Protein AF-A0A3M0X9C5-F1 (afdb_monomer)

pLDDT: mean 83.09, std 18.12, range [35.41, 97.62]

Sequence (211 aa):
IDSLTSQGQQVIRITVQPGSDAPYALDDNKFYVRDDTETSLAVRDEIVQLVERRLQRETAVHPVTSSIHSPTLIEPIQETAVAPPQTTPAPAAKTFEPPTTGVEIIKSEKRKGVTYHTVHDLRNGNLIKNVTRKSARKLWHYAITQVEDNPPQERKIKWQGNIALLHKRKKGDNTWYDLAVRDGSDIHYYFGVSDSGLNDDWLALIEQIDK

Radius of gyration: 23.4 Å; Cα contacts (8 Å, |Δi|>4): 268; chains: 1; bounding box: 63×55×56 Å

Mean predicted aligned error: 11.45 Å

Solvent-accessible surface area (backbone atoms only — not comparable to full-atom values): 13210 Å² total; per-residue (Å²): 115,51,78,45,79,56,98,91,39,84,41,80,48,76,82,81,76,87,70,85,74,48,70,64,62,81,54,98,84,40,40,67,46,72,57,95,92,47,74,46,79,50,48,73,47,52,52,48,50,41,39,52,54,36,53,53,51,59,54,68,75,51,81,76,83,72,83,83,91,82,84,81,90,76,82,83,80,86,73,80,88,74,79,78,78,86,73,75,81,68,82,79,70,83,79,75,80,76,56,49,29,29,33,29,76,79,43,78,48,79,53,96,90,43,59,30,26,28,37,35,35,36,70,79,69,45,77,39,52,78,40,28,65,86,72,37,53,76,70,55,25,48,44,45,46,38,58,73,76,56,52,88,53,74,92,77,57,64,67,61,88,52,36,28,74,75,44,80,48,74,60,89,91,49,45,32,33,25,38,36,36,54,58,91,93,45,75,49,55,40,31,62,22,36,63,93,22,48,55,71,70,53,52,55,50,51,56,61,71,75,104

Structure (mmCIF, N/CA/C/O backbone):
data_AF-A0A3M0X9C5-F1
#
_entry.id   AF-A0A3M0X9C5-F1
#
loop_
_atom_site.group_PDB
_atom_site.id
_atom_site.type_symbol
_atom_site.label_atom_id
_atom_site.label_alt_id
_atom_site.label_comp_id
_atom_site.label_asym_id
_atom_site.label_entity_id
_atom_site.label_seq_id
_atom_site.pdbx_PDB_ins_code
_atom_site.Cartn_x
_atom_site.Cartn_y
_atom_site.Cartn_z
_atom_site.occupancy
_atom_site.B_iso_or_equiv
_atom_site.auth_seq_id
_atom_site.auth_comp_id
_atom_site.auth_asym_id
_atom_site.auth_atom_id
_atom_site.pdbx_PDB_model_num
ATOM 1 N N . ILE A 1 1 ? -5.607 11.065 27.524 1.00 90.06 1 ILE A N 1
ATOM 2 C CA . ILE A 1 1 ? -6.606 11.881 26.801 1.00 90.06 1 ILE A CA 1
ATOM 3 C C . ILE A 1 1 ? -6.475 13.282 27.348 1.00 90.06 1 ILE A C 1
ATOM 5 O O . ILE A 1 1 ? -6.523 13.434 28.563 1.00 90.06 1 ILE A O 1
ATOM 9 N N . ASP A 1 2 ? -6.250 14.259 26.486 1.00 92.38 2 ASP A N 1
ATOM 10 C CA . ASP A 1 2 ? -6.081 15.660 26.860 1.00 92.38 2 ASP A CA 1
ATOM 11 C C . ASP A 1 2 ? -6.762 16.575 25.834 1.00 92.38 2 ASP A C 1
ATOM 13 O O . ASP A 1 2 ? -7.016 16.163 24.705 1.00 92.38 2 ASP A O 1
ATOM 17 N N . SER A 1 3 ? -7.115 17.796 26.235 1.00 93.12 3 SER A N 1
ATOM 18 C CA . SER A 1 3 ? -7.700 18.805 25.345 1.00 93.12 3 SER A CA 1
ATOM 19 C C . SER A 1 3 ? -6.666 19.890 25.074 1.00 93.12 3 SER A C 1
ATOM 21 O O . SER A 1 3 ? -6.077 20.427 26.008 1.00 93.12 3 SER A O 1
ATOM 23 N N . LEU A 1 4 ? -6.475 20.230 23.805 1.00 94.75 4 LEU A N 1
ATOM 24 C CA . LEU A 1 4 ? -5.576 21.271 23.319 1.00 94.75 4 LEU A CA 1
ATOM 25 C C . LEU A 1 4 ? -6.386 22.367 22.631 1.00 94.75 4 LEU A C 1
ATOM 27 O O . LEU A 1 4 ? -7.458 22.099 22.098 1.00 94.75 4 LEU A O 1
ATOM 31 N N . THR A 1 5 ? -5.858 23.584 22.582 1.00 94.38 5 THR A N 1
ATOM 32 C CA . THR A 1 5 ? -6.448 24.667 21.788 1.00 94.38 5 THR A CA 1
ATOM 33 C C . THR A 1 5 ? -5.631 24.868 20.515 1.00 94.38 5 THR A C 1
ATOM 35 O O . THR A 1 5 ? -4.416 25.042 20.580 1.00 94.38 5 THR A O 1
ATOM 38 N N . SER A 1 6 ? -6.285 24.867 19.354 1.00 93.44 6 SER A N 1
ATOM 39 C CA . SER A 1 6 ? -5.670 25.147 18.053 1.00 93.44 6 SER A CA 1
ATOM 40 C C . SER A 1 6 ? -6.562 26.098 17.262 1.00 93.44 6 SER A C 1
ATOM 42 O O . SER A 1 6 ? -7.757 25.853 17.132 1.00 93.44 6 SER A O 1
ATOM 44 N N . GLN A 1 7 ? -6.001 27.213 16.781 1.00 94.12 7 GLN A N 1
ATOM 45 C CA . GLN A 1 7 ? -6.738 28.276 16.070 1.00 94.12 7 GLN A CA 1
ATOM 46 C C . GLN A 1 7 ? -8.013 28.753 16.805 1.00 94.12 7 GLN A C 1
ATOM 48 O O . GLN A 1 7 ? -9.039 29.037 16.193 1.00 94.12 7 GLN A O 1
ATOM 53 N N . GLY A 1 8 ? -7.966 28.810 18.141 1.00 93.75 8 GLY A N 1
ATOM 54 C CA . GLY A 1 8 ? -9.110 29.198 18.975 1.00 93.75 8 GLY A CA 1
ATOM 55 C C . GLY A 1 8 ? -10.191 28.121 19.147 1.00 93.75 8 GLY A C 1
ATOM 56 O O . GLY A 1 8 ? -11.187 28.382 19.812 1.00 93.75 8 GLY A O 1
ATOM 57 N N . GLN A 1 9 ? -9.999 26.917 18.596 1.00 95.75 9 GLN A N 1
ATOM 58 C CA . GLN A 1 9 ? -10.898 25.769 18.749 1.00 95.75 9 GLN A CA 1
ATOM 59 C C . GLN A 1 9 ? -10.316 24.723 19.703 1.00 95.75 9 GLN A C 1
ATOM 61 O O . GLN A 1 9 ? -9.101 24.519 19.753 1.00 95.75 9 GLN A O 1
ATOM 66 N N . GLN A 1 10 ? -11.189 24.034 20.441 1.00 95.25 10 GLN A N 1
ATOM 67 C CA . GLN A 1 10 ? -10.801 22.931 21.323 1.00 95.25 10 GLN A CA 1
ATOM 68 C C . GLN A 1 10 ? -10.663 21.627 20.531 1.00 95.25 10 GLN A C 1
ATOM 70 O O . GLN A 1 10 ? -11.576 21.219 19.816 1.00 95.25 10 GLN A O 1
ATOM 75 N N . VAL A 1 11 ? -9.525 20.956 20.687 1.00 95.88 11 VAL A N 1
ATOM 76 C CA . VAL A 1 11 ? -9.160 19.703 20.023 1.00 95.88 11 VAL A CA 1
ATOM 77 C C . VAL A 1 11 ? -8.862 18.650 21.085 1.00 95.88 11 VAL A C 1
ATOM 79 O O . VAL A 1 11 ? -7.983 18.840 21.920 1.00 95.88 11 VAL A O 1
ATOM 82 N N . ILE A 1 12 ? -9.561 17.516 21.045 1.00 95.75 12 ILE A N 1
ATOM 83 C CA . ILE A 1 12 ? -9.295 16.390 21.950 1.00 95.75 12 ILE A CA 1
ATOM 84 C C . ILE A 1 12 ? -8.206 15.509 21.339 1.00 95.75 12 ILE A C 1
ATOM 86 O O . ILE A 1 12 ? -8.365 14.974 20.242 1.00 95.75 12 ILE A O 1
ATOM 90 N N . ARG A 1 13 ? -7.111 15.319 22.073 1.00 93.88 13 ARG A N 1
ATOM 91 C CA . ARG A 1 13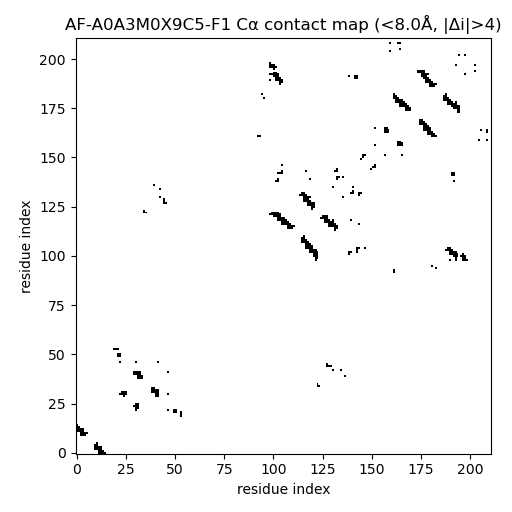 ? -6.033 14.395 21.737 1.00 93.88 13 ARG A CA 1
ATOM 92 C C . ARG A 1 13 ? -6.186 13.097 22.529 1.00 93.88 13 ARG A C 1
ATOM 94 O O . ARG A 1 13 ? -6.238 13.072 23.762 1.00 93.88 13 ARG A O 1
ATOM 101 N N . ILE A 1 14 ? -6.244 11.990 21.795 1.00 94.25 14 ILE A N 1
ATOM 102 C CA . ILE A 1 14 ? -6.312 10.634 22.341 1.00 94.25 14 ILE A CA 1
ATOM 103 C C . ILE A 1 14 ? -5.106 9.864 21.815 1.00 94.25 14 ILE A C 1
ATOM 105 O O . ILE A 1 14 ? -4.984 9.641 20.615 1.00 94.25 14 ILE A O 1
ATOM 109 N N . THR A 1 15 ? -4.234 9.434 22.723 1.00 90.88 15 THR A N 1
ATOM 110 C CA . THR A 1 15 ? -3.151 8.499 22.412 1.00 90.88 15 THR A CA 1
ATOM 111 C C . THR A 1 15 ? -3.551 7.126 22.925 1.00 90.88 15 THR A C 1
ATOM 113 O O . THR A 1 15 ? -3.761 6.959 24.127 1.00 90.88 15 THR A O 1
ATOM 116 N N . VAL A 1 16 ? -3.659 6.155 22.022 1.00 88.38 16 VAL A N 1
ATOM 117 C CA . VAL A 1 16 ? -3.952 4.758 22.357 1.00 88.38 16 VAL A CA 1
ATOM 118 C C . VAL A 1 16 ? -2.684 3.948 22.136 1.00 88.38 16 VAL A C 1
ATOM 120 O O . VAL A 1 16 ? -2.182 3.878 21.017 1.00 88.38 16 VAL A O 1
ATOM 123 N N . GLN A 1 17 ? -2.156 3.359 23.206 1.00 87.00 17 GLN A N 1
ATOM 124 C CA . GLN A 1 17 ? -1.051 2.412 23.096 1.00 87.00 17 GLN A CA 1
ATOM 125 C C . GLN A 1 17 ? -1.599 1.027 22.732 1.00 87.00 17 GLN A C 1
ATOM 127 O O . GLN A 1 17 ? -2.672 0.663 23.222 1.00 87.00 17 GLN A O 1
ATOM 132 N N . PRO A 1 18 ? -0.892 0.235 21.906 1.00 83.69 18 PRO A N 1
ATOM 133 C CA . PRO A 1 18 ? -1.251 -1.161 21.702 1.00 83.69 18 PRO A CA 1
ATOM 134 C C . PRO A 1 18 ? -1.203 -1.895 23.048 1.00 83.69 18 PRO A C 1
ATOM 136 O O . PRO A 1 18 ? -0.190 -1.836 23.742 1.00 83.69 18 PRO A O 1
ATOM 139 N N . GLY A 1 19 ? -2.282 -2.576 23.425 1.00 83.31 19 GLY A N 1
ATOM 140 C CA . GLY A 1 19 ? -2.281 -3.453 24.597 1.00 83.31 19 GLY A CA 1
ATOM 141 C C . GLY A 1 19 ? -1.555 -4.782 24.335 1.00 83.31 19 GLY A C 1
ATOM 142 O O . GLY A 1 19 ? -1.028 -5.031 23.246 1.00 83.31 19 GLY A O 1
ATOM 143 N N . SER A 1 20 ? -1.557 -5.663 25.337 1.00 84.12 20 SER A N 1
ATOM 144 C CA . SER A 1 20 ? -0.898 -6.977 25.275 1.00 84.12 20 SER A CA 1
ATOM 145 C C . SER A 1 20 ? -1.598 -7.959 24.338 1.00 84.12 20 SER A C 1
ATOM 147 O O . SER A 1 20 ? -0.934 -8.758 23.688 1.00 84.12 20 SER A O 1
ATOM 149 N N . ASP A 1 21 ? -2.923 -7.866 24.216 1.00 86.38 21 ASP A N 1
ATOM 150 C CA . ASP A 1 21 ? -3.742 -8.948 23.649 1.00 86.38 21 ASP A CA 1
ATOM 151 C C . ASP A 1 21 ? -4.093 -8.737 22.167 1.00 86.38 21 ASP A C 1
ATOM 153 O O . ASP A 1 21 ? -5.178 -9.085 21.710 1.00 86.38 21 ASP A O 1
ATOM 157 N N . ALA A 1 22 ? -3.187 -8.130 21.396 1.00 90.31 22 ALA A N 1
ATOM 158 C CA . ALA A 1 22 ? -3.374 -7.995 19.953 1.00 90.31 22 ALA A CA 1
ATOM 159 C C . ALA A 1 22 ? -3.376 -9.379 19.259 1.00 90.31 22 ALA A C 1
ATOM 161 O O . ALA A 1 22 ? -2.574 -10.245 19.623 1.00 90.31 22 ALA A O 1
ATOM 162 N N . PRO A 1 23 ? -4.194 -9.591 18.210 1.00 93.19 23 PRO A N 1
ATOM 163 C CA . PRO A 1 23 ? -5.062 -8.622 17.533 1.00 93.19 23 PRO A CA 1
ATOM 164 C C . PRO A 1 23 ? -6.444 -8.444 18.195 1.00 93.19 23 PRO A C 1
ATOM 166 O O . PRO A 1 23 ? -7.025 -9.393 18.712 1.00 93.19 23 PRO A O 1
ATOM 169 N N . TYR A 1 24 ? -7.010 -7.234 18.099 1.00 90.81 24 TYR A N 1
ATOM 170 C CA . TYR A 1 24 ? -8.343 -6.911 18.626 1.00 90.81 24 TYR A CA 1
ATOM 171 C C . TYR A 1 24 ? -9.432 -7.142 17.581 1.00 90.81 24 TYR A C 1
ATOM 173 O O . TYR A 1 24 ? -9.385 -6.563 16.492 1.00 90.81 24 TYR A O 1
ATOM 181 N N . ALA A 1 25 ? -10.426 -7.957 17.926 1.00 90.88 25 ALA A N 1
ATOM 182 C CA . ALA A 1 25 ? -11.658 -8.051 17.156 1.00 90.88 25 ALA A CA 1
ATOM 183 C C . ALA A 1 25 ? -12.607 -6.927 17.590 1.00 90.88 25 ALA A C 1
ATOM 185 O O . ALA A 1 25 ? -12.831 -6.750 18.787 1.00 90.88 25 ALA A O 1
ATOM 186 N N . LEU A 1 26 ? -13.143 -6.172 16.627 1.00 82.44 26 LEU A N 1
ATOM 187 C CA . LEU A 1 26 ? -14.154 -5.145 16.909 1.00 82.44 26 LEU A CA 1
ATOM 188 C C . LEU A 1 26 ? -15.568 -5.731 16.796 1.00 82.44 26 LEU A C 1
ATOM 190 O O . LEU A 1 26 ? -16.288 -5.754 17.786 1.00 82.44 26 LEU A O 1
ATOM 194 N N . ASP A 1 27 ? -15.916 -6.296 15.634 1.00 83.56 27 ASP A N 1
ATOM 195 C CA . ASP A 1 27 ? -17.251 -6.853 15.356 1.00 83.56 27 ASP A CA 1
ATOM 196 C C . ASP A 1 27 ? -17.141 -8.233 14.703 1.00 83.56 27 ASP A C 1
ATOM 198 O O . ASP A 1 27 ? -16.359 -8.382 13.768 1.00 83.56 27 ASP A O 1
ATOM 202 N N . ASP A 1 28 ? -17.949 -9.217 15.111 1.00 81.56 28 ASP A N 1
ATOM 203 C CA . ASP A 1 28 ? -18.126 -10.510 14.414 1.00 81.56 28 ASP A CA 1
ATOM 204 C C . ASP A 1 28 ? -16.817 -11.166 13.918 1.00 81.56 28 ASP A C 1
ATOM 206 O O . ASP A 1 28 ? -16.714 -11.611 12.771 1.00 81.56 28 ASP A O 1
ATOM 210 N N . ASN A 1 29 ? -15.781 -11.189 14.762 1.00 87.56 29 ASN A N 1
ATOM 211 C CA . ASN A 1 29 ? -14.449 -11.730 14.452 1.00 87.56 29 ASN A CA 1
ATOM 212 C C . ASN A 1 29 ? -13.710 -10.995 13.311 1.00 87.56 29 ASN A C 1
ATOM 214 O O . ASN A 1 29 ? -12.833 -11.565 12.656 1.00 87.56 29 ASN A O 1
ATOM 218 N N . LYS A 1 30 ? -14.046 -9.727 13.062 1.00 91.75 30 LYS A N 1
ATOM 219 C CA . LYS A 1 30 ? -13.358 -8.857 12.106 1.00 91.75 30 LYS A CA 1
ATOM 220 C C . LYS A 1 30 ? -12.223 -8.119 12.794 1.00 91.75 30 LYS A C 1
ATOM 222 O O . LYS A 1 30 ? -12.406 -7.443 13.808 1.00 91.75 30 LYS A O 1
ATOM 227 N N . PHE A 1 31 ? -11.060 -8.216 12.169 1.00 93.00 31 PHE A N 1
ATOM 228 C CA . PHE A 1 31 ? -9.850 -7.514 12.556 1.00 93.00 31 PHE A CA 1
ATOM 229 C C . PHE A 1 31 ? -9.607 -6.390 11.562 1.00 93.00 31 PHE A C 1
ATOM 231 O O . PHE A 1 31 ? -9.800 -6.570 10.358 1.00 93.00 31 PHE A O 1
ATOM 238 N N . TYR A 1 32 ? -9.173 -5.244 12.064 1.00 92.31 32 TYR A N 1
ATOM 239 C CA . TYR A 1 32 ? -8.873 -4.083 11.244 1.00 92.31 32 TYR A CA 1
ATOM 240 C C . TYR A 1 32 ? -7.441 -3.645 11.494 1.00 92.31 32 TYR A C 1
ATOM 242 O O . TYR A 1 32 ? -6.947 -3.716 12.619 1.00 92.31 32 TYR A O 1
ATOM 250 N N . VAL A 1 33 ? -6.795 -3.156 10.445 1.00 90.44 33 VAL A N 1
ATOM 251 C CA . VAL A 1 33 ? -5.538 -2.422 10.571 1.00 90.44 33 VAL A CA 1
ATOM 252 C C . VAL A 1 33 ? -5.750 -1.002 10.078 1.00 90.44 33 VAL A C 1
ATOM 254 O O . VAL A 1 33 ? -6.665 -0.714 9.295 1.00 90.44 33 VAL A O 1
ATOM 257 N N . ARG A 1 34 ? -4.902 -0.107 10.570 1.00 88.06 34 ARG A N 1
ATOM 258 C CA . ARG A 1 34 ? -4.850 1.274 10.127 1.00 88.06 34 ARG A CA 1
ATOM 259 C C . ARG A 1 34 ? -3.488 1.526 9.507 1.00 88.06 34 ARG A C 1
ATOM 261 O O . ARG A 1 34 ? -2.484 1.406 10.201 1.00 88.06 34 ARG A O 1
ATOM 268 N N . ASP A 1 35 ? -3.502 1.923 8.245 1.00 82.38 35 ASP A N 1
ATOM 269 C CA . ASP A 1 35 ? -2.320 2.321 7.497 1.00 82.38 35 ASP A CA 1
ATOM 270 C C . ASP A 1 35 ? -2.503 3.775 7.078 1.00 82.38 35 ASP A C 1
ATOM 272 O O . ASP A 1 35 ? -3.385 4.091 6.275 1.00 82.38 35 ASP A O 1
ATOM 276 N N . ASP A 1 36 ? -1.683 4.655 7.654 1.00 75.94 36 ASP A N 1
ATOM 277 C CA . ASP A 1 36 ? -1.735 6.100 7.428 1.00 75.94 36 ASP A CA 1
ATOM 278 C C . ASP A 1 36 ? -3.144 6.689 7.696 1.00 75.94 36 ASP A C 1
ATOM 280 O O . ASP A 1 36 ? -3.596 6.811 8.846 1.00 75.94 36 ASP A O 1
ATOM 284 N N . THR A 1 37 ? -3.870 7.025 6.632 1.00 78.19 37 THR A N 1
ATOM 285 C CA . THR A 1 37 ? -5.193 7.652 6.674 1.00 78.19 37 THR A CA 1
ATOM 286 C C . THR A 1 37 ? -6.344 6.655 6.514 1.00 78.19 37 THR A C 1
ATOM 288 O O . THR A 1 37 ? -7.497 7.022 6.754 1.00 78.19 37 THR A O 1
ATOM 291 N N . GLU A 1 38 ? -6.063 5.389 6.189 1.00 83.81 38 GLU A N 1
ATOM 292 C CA . GLU A 1 38 ? -7.069 4.368 5.882 1.00 83.81 38 GLU A CA 1
ATOM 293 C C . GLU A 1 38 ? -7.170 3.303 6.985 1.00 83.81 38 GLU A C 1
ATOM 295 O O . GLU A 1 38 ? -6.171 2.778 7.474 1.00 83.81 38 GLU A O 1
ATOM 300 N N . THR A 1 39 ? -8.399 2.937 7.355 1.00 90.31 39 THR A N 1
ATOM 301 C CA . THR A 1 39 ? -8.688 1.775 8.209 1.00 90.31 39 THR A CA 1
ATOM 302 C C . THR A 1 39 ? -9.469 0.751 7.404 1.00 90.31 39 THR A C 1
ATOM 304 O O . THR A 1 39 ? -10.442 1.091 6.734 1.00 90.31 39 THR A O 1
ATOM 307 N N . SER A 1 40 ? -9.033 -0.504 7.440 1.00 90.12 40 SER A N 1
ATOM 308 C CA . SER A 1 40 ? -9.563 -1.542 6.555 1.00 90.12 40 SER A CA 1
ATOM 309 C C . SER A 1 40 ? -9.423 -2.936 7.161 1.00 90.12 40 SER A C 1
ATOM 311 O O . SER A 1 40 ? -8.688 -3.137 8.128 1.00 90.12 40 SER A O 1
ATOM 313 N N . LEU A 1 41 ? -10.184 -3.894 6.621 1.00 92.00 41 LEU A N 1
ATOM 314 C CA . LEU A 1 41 ? -10.179 -5.277 7.098 1.00 92.00 41 LEU A CA 1
ATOM 315 C C . LEU A 1 41 ? -8.798 -5.908 6.907 1.00 92.00 41 LEU A C 1
ATOM 317 O O . LEU A 1 41 ? -8.224 -5.857 5.813 1.00 92.00 41 LEU A O 1
ATOM 321 N N . ALA A 1 42 ? -8.297 -6.525 7.971 1.00 92.06 42 ALA A N 1
ATOM 322 C CA . ALA A 1 42 ? -7.048 -7.260 7.971 1.00 92.06 42 ALA A CA 1
ATOM 323 C C . ALA A 1 42 ? -7.186 -8.529 7.122 1.00 92.06 42 ALA A C 1
ATOM 325 O O . ALA A 1 42 ? -8.124 -9.315 7.293 1.00 92.06 42 ALA A O 1
ATOM 326 N N . VAL A 1 43 ? -6.237 -8.753 6.219 1.00 90.50 43 VAL A N 1
ATOM 327 C CA . VAL A 1 43 ? -6.086 -10.048 5.561 1.00 90.50 43 VAL A CA 1
ATOM 328 C C . VAL A 1 43 ? -5.449 -11.044 6.528 1.00 90.50 43 VAL A C 1
ATOM 330 O O . VAL A 1 43 ? -4.825 -10.669 7.520 1.00 90.50 43 VAL A O 1
ATOM 333 N N . ARG A 1 44 ? -5.565 -12.341 6.220 1.00 90.69 44 ARG A N 1
ATOM 334 C CA . ARG A 1 44 ? -5.008 -13.426 7.047 1.00 90.69 44 ARG A CA 1
ATOM 335 C C . ARG A 1 44 ? -3.566 -13.154 7.482 1.00 90.69 44 ARG A C 1
ATOM 337 O O . ARG A 1 44 ? -3.242 -13.340 8.646 1.00 90.69 44 ARG A O 1
ATOM 344 N N . ASP A 1 45 ? -2.707 -12.771 6.543 1.00 91.12 45 ASP A N 1
ATOM 345 C CA . ASP A 1 45 ? -1.274 -12.620 6.808 1.00 91.12 45 ASP A CA 1
ATOM 346 C C . ASP A 1 45 ? -0.972 -11.401 7.695 1.00 91.12 45 ASP A C 1
ATOM 348 O O . ASP A 1 45 ? -0.089 -11.470 8.537 1.00 91.12 45 ASP A O 1
ATOM 352 N N . GLU A 1 46 ? -1.770 -10.332 7.613 1.00 92.69 46 GLU A N 1
ATOM 353 C CA . GLU A 1 46 ? -1.673 -9.202 8.549 1.00 92.69 46 GLU A CA 1
ATOM 354 C C . GLU A 1 46 ? -2.089 -9.610 9.964 1.00 92.69 46 G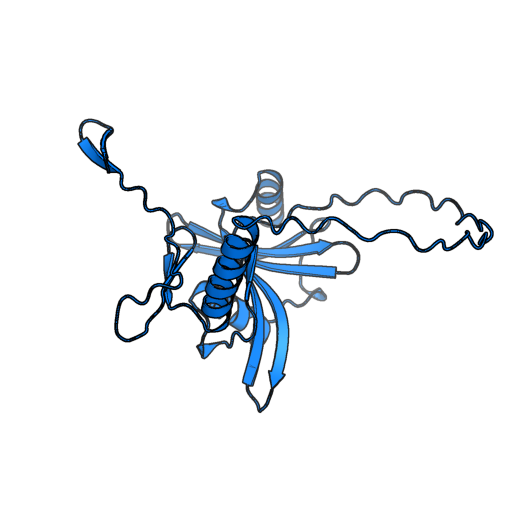LU A C 1
ATOM 356 O O . GLU A 1 46 ? -1.442 -9.223 10.933 1.00 92.69 46 GLU A O 1
ATOM 361 N N . ILE A 1 47 ? -3.134 -10.435 10.100 1.00 93.44 47 ILE A N 1
ATOM 362 C CA . ILE A 1 47 ? -3.530 -10.993 11.402 1.00 93.44 47 ILE A CA 1
ATOM 363 C C . ILE A 1 47 ? -2.380 -11.828 11.978 1.00 93.44 47 ILE A C 1
ATOM 365 O O . ILE A 1 47 ? -2.043 -11.678 13.150 1.00 93.44 47 ILE A O 1
ATOM 369 N N . VAL A 1 48 ? -1.744 -12.667 11.154 1.00 94.31 48 VAL A N 1
ATOM 370 C CA . VAL A 1 48 ? -0.567 -13.452 11.560 1.00 94.31 48 VAL A CA 1
ATOM 371 C C . VAL A 1 48 ? 0.572 -12.532 12.007 1.00 94.31 48 VAL A C 1
ATOM 373 O O . VAL A 1 48 ? 1.108 -12.737 13.091 1.00 94.31 48 VAL A O 1
ATOM 376 N N . GLN A 1 49 ? 0.883 -11.471 11.259 1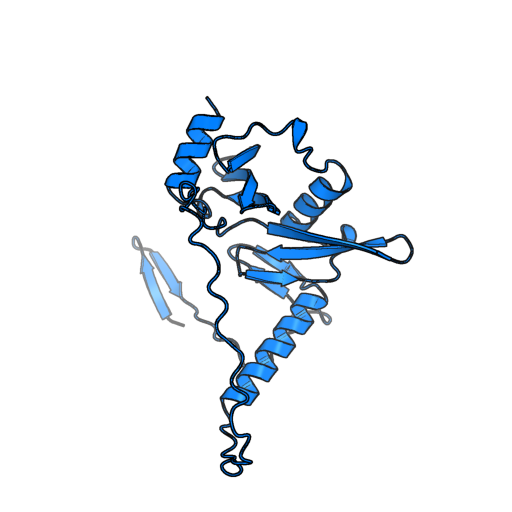.00 92.44 49 GLN A N 1
ATOM 377 C CA . GLN A 1 49 ? 1.931 -10.513 11.635 1.00 92.44 49 GLN A CA 1
ATOM 378 C C . GLN A 1 49 ? 1.629 -9.771 12.941 1.00 92.44 49 GLN A C 1
ATOM 380 O O . GLN A 1 49 ? 2.540 -9.522 13.731 1.00 92.44 49 GLN A O 1
ATOM 385 N N . LEU A 1 50 ? 0.364 -9.433 13.210 1.00 92.12 50 LEU A N 1
ATOM 386 C CA . LEU A 1 50 ? -0.034 -8.849 14.494 1.00 92.12 50 LEU A CA 1
ATOM 387 C C . LEU A 1 50 ? 0.236 -9.816 15.656 1.00 92.12 50 LEU A C 1
ATOM 389 O O . LEU A 1 50 ? 0.749 -9.389 16.694 1.00 92.12 50 LEU A O 1
ATOM 393 N N . VAL A 1 51 ? -0.062 -11.105 15.468 1.00 93.50 51 VAL A N 1
ATOM 394 C CA . VAL A 1 51 ? 0.209 -12.162 16.456 1.00 93.50 51 VAL A CA 1
ATOM 395 C C . VAL A 1 51 ? 1.714 -12.371 16.647 1.00 93.50 51 VAL A C 1
ATOM 397 O O . VAL A 1 51 ? 2.190 -12.398 17.779 1.00 93.50 51 VAL A O 1
ATOM 400 N N . GLU A 1 52 ? 2.489 -12.462 15.567 1.00 92.44 52 GLU A N 1
ATOM 401 C CA . GLU A 1 52 ? 3.948 -12.620 15.631 1.00 92.44 52 GLU A CA 1
ATOM 402 C C . GLU A 1 52 ? 4.616 -11.431 16.334 1.00 92.44 52 GLU A C 1
ATOM 404 O O . GLU A 1 52 ? 5.446 -11.618 17.225 1.00 92.44 52 GLU A O 1
ATOM 409 N N . ARG A 1 53 ? 4.203 -10.199 16.011 1.00 89.50 53 ARG A N 1
ATOM 410 C CA . ARG A 1 53 ? 4.707 -8.980 16.662 1.00 89.50 53 ARG A CA 1
ATOM 411 C C . ARG A 1 53 ? 4.374 -8.951 18.155 1.00 89.50 53 ARG A C 1
ATOM 413 O O . ARG A 1 53 ? 5.180 -8.469 18.950 1.00 89.50 53 ARG A O 1
ATOM 420 N N . ARG A 1 54 ? 3.202 -9.457 18.556 1.00 89.06 54 ARG A N 1
ATOM 421 C CA . ARG A 1 54 ? 2.857 -9.640 19.975 1.00 89.06 54 ARG A CA 1
ATOM 422 C C . ARG A 1 54 ? 3.827 -10.613 20.645 1.00 89.06 54 ARG A C 1
ATOM 424 O O . ARG A 1 54 ? 4.440 -10.243 21.641 1.00 89.06 54 ARG A O 1
ATOM 431 N N . LEU A 1 55 ? 3.994 -11.807 20.081 1.00 89.38 55 LEU A N 1
ATOM 432 C CA . LEU A 1 55 ? 4.855 -12.860 20.634 1.00 89.38 55 LEU A CA 1
ATOM 433 C C . LEU A 1 55 ? 6.315 -12.402 20.783 1.00 89.38 55 LEU A C 1
ATOM 435 O O . LEU A 1 55 ? 6.963 -12.677 21.793 1.00 89.38 55 LEU A O 1
ATOM 439 N N . GLN A 1 56 ? 6.826 -11.647 19.807 1.00 87.88 56 GLN A N 1
ATOM 440 C CA . GLN A 1 56 ? 8.165 -11.053 19.869 1.00 87.88 56 GLN A CA 1
ATOM 441 C C . GLN A 1 56 ? 8.294 -10.046 21.017 1.00 87.88 56 GLN A C 1
ATOM 443 O O . GLN A 1 56 ? 9.294 -10.062 21.734 1.00 87.88 56 GLN A O 1
ATOM 448 N N . ARG A 1 57 ? 7.277 -9.199 21.234 1.00 84.12 57 ARG A N 1
ATOM 449 C CA . ARG A 1 57 ? 7.268 -8.264 22.367 1.00 84.12 57 ARG A CA 1
ATOM 450 C C . ARG A 1 57 ? 7.247 -8.996 23.699 1.00 84.12 57 ARG A C 1
ATOM 452 O O . ARG A 1 57 ? 8.050 -8.649 24.549 1.00 84.12 57 ARG A O 1
ATOM 459 N N . GLU A 1 58 ? 6.399 -10.010 23.863 1.00 79.25 58 GLU A N 1
ATOM 460 C CA . GLU A 1 58 ? 6.322 -10.808 25.099 1.00 79.25 58 GLU A CA 1
ATOM 461 C C . GLU A 1 58 ? 7.659 -11.491 25.426 1.00 79.25 58 GLU A C 1
ATOM 463 O O . GLU A 1 58 ? 8.107 -11.467 26.571 1.00 79.25 58 GLU A O 1
ATOM 468 N N . THR A 1 59 ? 8.351 -12.006 24.406 1.00 74.56 59 THR A N 1
ATOM 469 C CA . THR A 1 59 ? 9.678 -12.623 24.563 1.00 74.56 59 THR A CA 1
ATOM 470 C C . THR A 1 59 ? 10.748 -11.595 24.957 1.00 74.56 59 THR A C 1
ATOM 472 O O . THR A 1 59 ? 11.643 -11.907 25.736 1.00 74.56 59 THR A O 1
ATOM 475 N N . ALA A 1 60 ? 10.651 -10.352 24.475 1.00 68.56 60 ALA A N 1
ATOM 476 C CA . ALA A 1 60 ? 11.607 -9.291 24.793 1.00 68.56 60 ALA A CA 1
ATOM 477 C C . ALA A 1 60 ? 11.469 -8.732 26.225 1.00 68.56 60 ALA A C 1
ATOM 479 O O . ALA A 1 60 ? 12.445 -8.213 26.765 1.00 68.56 60 ALA A O 1
ATOM 480 N N . VAL A 1 61 ? 10.290 -8.832 26.859 1.00 60.62 61 VAL A N 1
ATOM 481 C CA . VAL A 1 61 ? 10.073 -8.343 28.242 1.00 60.62 61 VAL A CA 1
ATOM 482 C C . VAL A 1 61 ? 10.501 -9.349 29.316 1.00 60.62 61 VAL A C 1
ATOM 484 O O . VAL A 1 61 ? 10.603 -8.986 30.485 1.00 60.62 61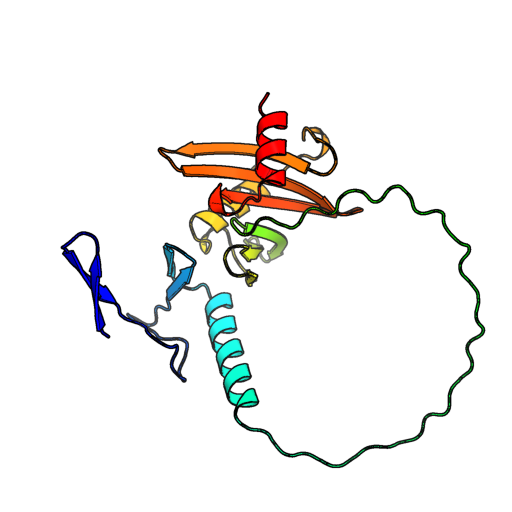 VAL A O 1
ATOM 487 N N . HIS A 1 62 ? 10.773 -10.599 28.938 1.00 51.78 62 HIS A N 1
ATOM 488 C CA . HIS A 1 62 ? 11.273 -11.636 29.833 1.00 51.78 62 HIS A CA 1
ATOM 489 C C . HIS A 1 62 ? 12.735 -11.927 29.471 1.00 51.78 62 HIS A C 1
ATOM 491 O O . HIS A 1 62 ? 12.983 -12.775 28.611 1.00 51.78 62 HIS A O 1
ATOM 497 N N . PRO A 1 63 ? 13.731 -11.268 30.101 1.00 45.72 63 PRO A N 1
ATOM 498 C CA . PRO A 1 63 ? 15.107 -11.704 29.959 1.00 45.72 63 PRO A CA 1
ATOM 499 C C . PRO A 1 63 ? 15.213 -13.048 30.678 1.00 45.72 63 PRO A C 1
ATOM 501 O O . PRO A 1 63 ? 15.381 -13.117 31.895 1.00 45.72 63 PRO A O 1
ATOM 504 N N . VAL A 1 64 ? 15.077 -14.144 29.936 1.00 46.44 64 VAL A N 1
ATOM 505 C CA . VAL A 1 64 ? 15.584 -15.425 30.407 1.00 46.44 64 VAL A CA 1
ATOM 506 C C . VAL A 1 64 ? 17.096 -15.291 30.459 1.00 46.44 64 VAL A C 1
ATOM 508 O O . VAL A 1 64 ? 17.804 -15.367 29.458 1.00 46.44 64 VAL A O 1
ATOM 511 N N . THR A 1 65 ? 17.586 -15.025 31.664 1.00 45.06 65 THR A N 1
ATOM 512 C CA . THR A 1 65 ? 18.978 -15.198 32.043 1.00 45.06 65 THR A CA 1
ATOM 513 C C . THR A 1 65 ? 19.342 -16.652 3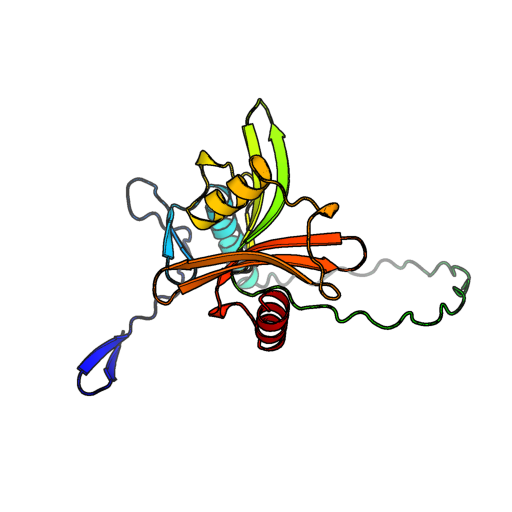1.761 1.00 45.06 65 THR A C 1
ATOM 515 O O . THR A 1 65 ? 19.080 -17.548 32.556 1.00 45.06 65 THR A O 1
ATOM 518 N N . SER A 1 66 ? 19.908 -16.908 30.590 1.00 44.72 66 SER A N 1
ATOM 519 C CA . SER A 1 66 ? 20.590 -18.157 30.267 1.00 44.72 66 SER A CA 1
ATOM 520 C C . SER A 1 66 ? 22.009 -17.818 29.824 1.00 44.72 66 SER A C 1
ATOM 522 O O . SER A 1 66 ? 22.392 -17.964 28.673 1.00 44.72 66 SER A O 1
ATOM 524 N N . SER A 1 67 ? 22.791 -17.331 30.789 1.00 45.00 67 SER A N 1
ATOM 525 C CA . SER A 1 67 ? 24.164 -17.817 30.943 1.00 45.00 67 SER A CA 1
ATOM 526 C C . SER A 1 67 ? 23.998 -19.275 31.396 1.00 45.00 67 SER A C 1
ATOM 528 O O . SER A 1 67 ? 23.178 -19.537 32.270 1.00 45.00 67 SER A O 1
ATOM 530 N N . ILE A 1 68 ? 24.625 -20.300 30.840 1.00 38.72 68 ILE A N 1
ATOM 531 C CA . ILE A 1 68 ? 26.039 -20.512 30.547 1.00 38.72 68 ILE A CA 1
ATOM 532 C C . ILE A 1 68 ? 26.045 -21.630 29.490 1.00 38.72 68 ILE A C 1
ATOM 534 O O . ILE A 1 68 ? 25.328 -22.602 29.686 1.00 38.72 68 ILE A O 1
ATOM 538 N N . HIS A 1 69 ? 26.801 -21.504 28.397 1.00 36.78 69 HIS A N 1
ATOM 539 C CA . HIS A 1 69 ? 27.635 -22.568 27.804 1.00 36.78 69 HIS A CA 1
ATOM 540 C C . HIS A 1 69 ? 28.183 -22.101 26.443 1.00 36.78 69 HIS A C 1
ATOM 542 O O . HIS A 1 69 ? 27.619 -22.354 25.387 1.00 36.78 69 HIS A O 1
ATOM 548 N N . SER A 1 70 ? 29.343 -21.454 26.508 1.00 42.12 70 SER A N 1
ATOM 549 C CA . SER A 1 70 ? 30.428 -21.584 25.529 1.00 42.12 70 SER A CA 1
ATOM 550 C C . SER A 1 70 ? 31.679 -21.934 26.353 1.00 42.12 70 SER A C 1
ATOM 552 O O . SER A 1 70 ? 31.733 -21.498 27.506 1.00 42.12 70 SER A O 1
ATOM 554 N N . PRO A 1 71 ? 32.682 -22.675 25.844 1.00 45.62 71 PRO A N 1
ATOM 555 C CA . PRO A 1 71 ? 32.985 -22.861 24.427 1.00 45.62 71 PRO A CA 1
ATOM 556 C C . PRO A 1 71 ? 33.264 -24.326 24.032 1.00 45.62 71 PRO A C 1
ATOM 558 O O . PRO A 1 71 ? 33.661 -25.158 24.843 1.00 45.62 71 PRO A O 1
ATOM 561 N N . THR A 1 72 ? 33.149 -24.650 22.747 1.00 35.41 72 THR A N 1
ATOM 562 C CA . THR A 1 72 ? 33.986 -25.709 22.170 1.00 35.41 72 THR A CA 1
ATOM 563 C C . THR A 1 72 ? 34.799 -25.100 21.045 1.00 35.41 72 THR A C 1
ATOM 565 O O . THR A 1 72 ? 34.272 -24.573 20.070 1.00 35.41 72 THR A O 1
ATOM 568 N N . LEU A 1 73 ? 36.099 -25.124 21.308 1.00 41.81 73 LEU A N 1
ATOM 569 C CA . LEU A 1 73 ? 37.240 -24.814 20.470 1.00 41.81 73 LEU A CA 1
ATOM 570 C C . LEU A 1 73 ? 37.078 -25.410 19.060 1.00 41.81 73 LEU A C 1
ATOM 572 O O . LEU A 1 73 ? 37.026 -26.628 18.912 1.00 41.81 73 LEU A O 1
ATOM 576 N N . ILE A 1 74 ? 37.054 -24.559 18.036 1.00 42.91 74 ILE A N 1
ATOM 577 C CA . ILE A 1 74 ? 37.436 -24.949 16.677 1.00 42.91 74 ILE A CA 1
ATOM 578 C C . ILE A 1 74 ? 38.591 -24.030 16.295 1.00 42.91 74 ILE A C 1
ATOM 580 O O . ILE A 1 74 ? 38.414 -22.823 16.127 1.00 42.91 74 ILE A O 1
ATOM 584 N N . GLU A 1 75 ? 39.788 -24.609 16.260 1.00 45.53 75 GLU A N 1
ATOM 585 C CA . GLU A 1 75 ? 40.989 -23.972 15.732 1.00 45.53 75 GLU A CA 1
ATOM 586 C C . GLU A 1 75 ? 40.868 -23.723 14.217 1.00 45.53 75 GLU A C 1
ATOM 588 O O . GLU A 1 75 ? 40.150 -24.441 13.515 1.00 45.53 75 GLU A O 1
ATOM 593 N N . PRO A 1 76 ? 41.551 -22.684 13.707 1.00 39.16 76 PRO A N 1
ATOM 594 C CA . PRO A 1 76 ? 41.277 -22.095 12.409 1.00 39.16 76 PRO A CA 1
ATOM 595 C C . PRO A 1 76 ? 41.962 -22.873 11.285 1.00 39.16 76 PRO A C 1
ATOM 597 O O . PRO A 1 76 ? 43.182 -23.027 11.259 1.00 39.16 76 PRO A O 1
ATOM 600 N N . ILE A 1 77 ? 41.179 -23.297 10.297 1.00 41.34 77 ILE A N 1
ATOM 601 C CA . ILE A 1 77 ? 41.714 -23.720 9.004 1.00 41.34 77 ILE A CA 1
ATOM 602 C C . ILE A 1 77 ? 42.098 -22.447 8.245 1.00 41.34 77 ILE A C 1
ATOM 604 O O . ILE A 1 77 ? 41.243 -21.637 7.891 1.00 41.34 77 ILE A O 1
ATOM 608 N N . GLN A 1 78 ? 43.403 -22.243 8.061 1.00 43.09 78 GLN A N 1
ATOM 609 C CA . GLN A 1 78 ? 43.966 -21.206 7.201 1.00 43.09 78 GLN A CA 1
ATOM 610 C C . GLN A 1 78 ? 43.565 -21.491 5.753 1.00 43.09 78 GLN A C 1
ATOM 612 O O . GLN A 1 78 ? 44.175 -22.325 5.086 1.00 43.09 78 GLN A O 1
ATOM 617 N N . GLU A 1 79 ? 42.544 -20.793 5.265 1.00 43.47 79 GLU A N 1
ATOM 618 C CA . GLU A 1 79 ? 42.223 -20.762 3.845 1.00 43.47 79 GLU A CA 1
ATOM 619 C C . GLU A 1 79 ? 42.991 -19.612 3.188 1.00 43.47 79 GLU A C 1
ATOM 621 O O . GLU A 1 79 ? 42.926 -18.446 3.580 1.00 43.47 79 GLU A O 1
ATOM 626 N N . THR A 1 80 ? 43.825 -20.005 2.235 1.00 38.00 80 THR A N 1
ATOM 627 C CA . THR A 1 80 ? 44.752 -19.186 1.472 1.00 38.00 80 THR A CA 1
ATOM 628 C C . THR A 1 80 ? 44.049 -17.981 0.849 1.00 38.00 80 THR A C 1
ATOM 630 O O . THR A 1 80 ? 43.126 -18.121 0.050 1.00 38.00 80 THR A O 1
ATOM 633 N N . ALA A 1 81 ? 44.536 -16.786 1.184 1.00 41.16 81 ALA A N 1
ATOM 634 C CA . ALA A 1 81 ? 44.159 -15.538 0.543 1.00 41.16 81 ALA A CA 1
ATOM 635 C C . ALA A 1 81 ? 44.468 -15.595 -0.962 1.00 41.16 81 ALA A C 1
ATOM 637 O O . ALA A 1 81 ? 45.617 -15.458 -1.383 1.00 41.16 81 ALA A O 1
ATOM 638 N N . VAL A 1 82 ? 43.427 -15.762 -1.775 1.00 39.53 82 VAL A N 1
ATOM 639 C CA . VAL A 1 82 ? 43.452 -15.398 -3.190 1.00 39.53 82 VAL A CA 1
ATOM 640 C C . VAL A 1 82 ? 42.790 -14.031 -3.287 1.00 39.53 82 VAL A C 1
ATOM 642 O O . VAL A 1 82 ? 41.576 -13.898 -3.159 1.00 39.53 82 VAL A O 1
ATOM 645 N N . ALA A 1 83 ? 43.612 -12.997 -3.446 1.00 44.25 83 ALA A N 1
ATOM 646 C CA . ALA A 1 83 ? 43.152 -11.644 -3.714 1.00 44.25 83 ALA A CA 1
ATOM 647 C C . ALA A 1 83 ? 42.294 -11.625 -4.996 1.00 44.25 83 ALA A C 1
ATOM 649 O O . ALA A 1 83 ? 42.788 -12.043 -6.048 1.00 44.25 83 ALA A O 1
ATOM 650 N N . PRO A 1 84 ? 41.049 -11.117 -4.968 1.00 48.66 84 PRO A N 1
ATOM 651 C CA . PRO A 1 84 ? 40.368 -10.746 -6.194 1.00 48.66 84 PRO A CA 1
ATOM 652 C C . PRO A 1 84 ? 41.086 -9.528 -6.801 1.00 48.66 84 PRO A C 1
ATOM 654 O O . PRO A 1 84 ? 41.431 -8.595 -6.067 1.00 48.66 84 PRO A O 1
ATOM 657 N N . PRO A 1 85 ? 41.337 -9.509 -8.119 1.00 41.06 85 PRO A N 1
ATOM 658 C CA . PRO A 1 85 ? 41.898 -8.347 -8.789 1.00 41.06 85 PRO A CA 1
ATOM 659 C C . PRO A 1 85 ? 40.989 -7.133 -8.591 1.00 41.06 85 PRO A C 1
ATOM 661 O O . PRO A 1 85 ? 39.766 -7.231 -8.662 1.00 41.06 85 PRO A O 1
ATOM 664 N N . GLN A 1 86 ? 41.622 -5.989 -8.339 1.00 43.97 86 GLN A N 1
ATOM 665 C CA . GLN A 1 86 ? 40.992 -4.681 -8.230 1.00 43.97 86 GLN A CA 1
ATOM 666 C C . GLN A 1 86 ? 40.213 -4.379 -9.515 1.00 43.97 86 GLN A C 1
ATOM 668 O O . GLN A 1 86 ? 40.772 -3.904 -10.503 1.00 43.97 86 GLN A O 1
ATOM 673 N N . THR A 1 87 ? 38.913 -4.655 -9.512 1.00 37.97 87 THR A N 1
ATOM 674 C CA . THR A 1 87 ? 37.999 -4.098 -10.500 1.00 37.97 87 THR A CA 1
ATOM 675 C C . THR A 1 87 ? 37.849 -2.621 -10.181 1.00 37.97 87 THR A C 1
ATOM 677 O O . THR A 1 87 ? 37.371 -2.232 -9.117 1.00 37.97 87 THR A O 1
ATOM 680 N N . THR A 1 88 ? 38.308 -1.796 -11.111 1.00 39.72 88 THR A N 1
ATOM 681 C CA . THR A 1 88 ? 38.051 -0.360 -11.176 1.00 39.72 88 THR A CA 1
ATOM 682 C C . THR A 1 88 ? 36.570 -0.098 -10.866 1.00 39.72 88 THR A C 1
ATOM 684 O O . THR A 1 88 ? 35.723 -0.765 -11.466 1.00 39.72 88 THR A O 1
ATOM 687 N N . PRO A 1 89 ? 36.209 0.822 -9.951 1.00 44.34 89 PRO A N 1
ATOM 688 C CA . PRO A 1 89 ? 34.806 1.124 -9.719 1.00 44.34 89 PRO A CA 1
ATOM 689 C C . PRO A 1 89 ? 34.227 1.736 -10.996 1.00 44.34 89 PRO A C 1
ATOM 691 O O . PRO A 1 89 ? 34.612 2.829 -11.418 1.00 44.34 89 PRO A O 1
ATOM 694 N N . ALA A 1 90 ? 33.302 1.006 -11.621 1.00 46.22 90 ALA A N 1
ATOM 695 C CA . ALA A 1 90 ? 32.334 1.590 -12.533 1.00 46.22 90 ALA A CA 1
ATOM 696 C C . ALA A 1 90 ? 31.655 2.771 -11.812 1.00 46.22 90 ALA A C 1
ATOM 698 O O . ALA A 1 90 ? 31.462 2.694 -10.594 1.00 46.22 90 ALA A O 1
ATOM 699 N N . PRO A 1 91 ? 31.328 3.873 -12.510 1.00 43.31 91 PRO A N 1
ATOM 700 C CA . PRO A 1 91 ? 30.739 5.043 -11.874 1.00 43.31 91 PRO A CA 1
ATOM 701 C C . PRO A 1 91 ? 29.505 4.609 -11.084 1.00 43.31 91 PRO A C 1
ATOM 703 O O . PRO A 1 91 ? 28.600 3.994 -11.646 1.00 43.31 91 PRO A O 1
ATOM 706 N N . ALA A 1 92 ? 29.519 4.885 -9.777 1.00 43.41 92 ALA A N 1
ATOM 707 C CA . ALA A 1 92 ? 28.437 4.563 -8.862 1.00 43.41 92 ALA A CA 1
ATOM 708 C C . ALA A 1 92 ? 27.147 5.175 -9.410 1.00 43.41 92 ALA A C 1
ATOM 710 O O . ALA A 1 92 ? 26.938 6.390 -9.358 1.00 43.41 92 ALA A O 1
ATOM 711 N N . ALA A 1 93 ? 26.308 4.333 -10.005 1.00 51.19 93 ALA A N 1
ATOM 712 C CA . ALA A 1 93 ? 24.967 4.726 -10.369 1.00 51.19 93 ALA A CA 1
ATOM 713 C C . ALA A 1 93 ? 24.280 5.133 -9.061 1.00 51.19 93 ALA A C 1
ATOM 715 O O . ALA A 1 93 ? 24.361 4.395 -8.082 1.00 51.19 93 ALA A O 1
ATOM 716 N N . LYS A 1 94 ? 23.682 6.327 -9.009 1.00 54.78 94 LYS A N 1
ATOM 717 C CA . LYS A 1 94 ? 22.952 6.775 -7.819 1.00 54.78 94 LYS A CA 1
ATOM 718 C C . LYS A 1 94 ? 21.922 5.700 -7.455 1.00 54.78 94 LYS A C 1
ATOM 720 O O . LYS A 1 94 ? 20.996 5.458 -8.232 1.00 54.78 94 LYS A O 1
ATOM 725 N N . THR A 1 95 ? 22.112 5.043 -6.316 1.00 62.41 95 THR A N 1
ATOM 726 C CA . THR A 1 95 ? 21.114 4.154 -5.723 1.00 62.41 95 THR A CA 1
ATOM 727 C C . THR A 1 95 ? 20.014 5.049 -5.177 1.00 62.41 95 THR A C 1
ATOM 729 O O . THR A 1 95 ? 20.270 5.880 -4.306 1.00 62.41 95 THR A O 1
ATOM 732 N N . PHE A 1 96 ? 18.818 4.960 -5.752 1.00 68.69 96 PHE A N 1
ATOM 733 C CA . PHE A 1 96 ? 17.680 5.738 -5.282 1.00 68.69 96 PHE A CA 1
ATOM 734 C C . PHE A 1 96 ? 17.018 5.016 -4.123 1.00 68.69 96 PHE A C 1
ATOM 736 O O . PHE A 1 96 ? 16.710 3.829 -4.227 1.00 68.69 96 PHE A O 1
ATOM 743 N N . GLU A 1 97 ? 16.779 5.745 -3.036 1.00 82.94 97 GLU A N 1
ATOM 744 C CA . GLU A 1 97 ? 15.963 5.220 -1.952 1.00 82.94 97 GLU A CA 1
ATOM 745 C C . GLU A 1 97 ? 14.537 4.956 -2.463 1.00 82.94 97 GLU A C 1
ATOM 747 O O . GLU A 1 97 ? 13.988 5.764 -3.234 1.00 82.94 97 GLU A O 1
ATOM 752 N N . PRO A 1 98 ? 13.935 3.819 -2.071 1.00 86.56 98 PRO A N 1
ATOM 753 C CA . PRO A 1 98 ? 12.571 3.500 -2.448 1.00 86.56 98 PRO A CA 1
ATOM 754 C C . PRO A 1 98 ? 11.612 4.577 -1.919 1.00 86.56 98 PRO A C 1
ATOM 756 O O . PRO A 1 98 ? 11.865 5.173 -0.868 1.00 86.56 98 PRO A O 1
ATOM 759 N N . PRO A 1 99 ? 10.495 4.829 -2.618 1.00 92.81 99 PRO A N 1
ATOM 760 C CA . PRO A 1 99 ? 9.477 5.732 -2.109 1.00 92.81 99 PRO A CA 1
ATOM 761 C C . PRO A 1 99 ? 8.901 5.220 -0.784 1.00 92.81 99 PRO A C 1
ATOM 763 O O . PRO A 1 99 ? 8.862 4.017 -0.524 1.00 92.81 99 PRO A O 1
ATOM 766 N N . THR A 1 100 ? 8.410 6.135 0.050 1.00 92.88 100 THR A N 1
ATOM 767 C CA . THR A 1 100 ? 7.851 5.793 1.372 1.00 92.88 100 THR A CA 1
ATOM 768 C C . THR A 1 100 ? 6.342 5.541 1.338 1.00 92.88 100 THR A C 1
ATOM 770 O O . THR A 1 100 ? 5.738 5.183 2.346 1.00 92.88 100 THR A O 1
ATOM 773 N N . THR A 1 101 ? 5.700 5.711 0.180 1.00 93.94 101 THR A N 1
ATOM 774 C CA . THR A 1 10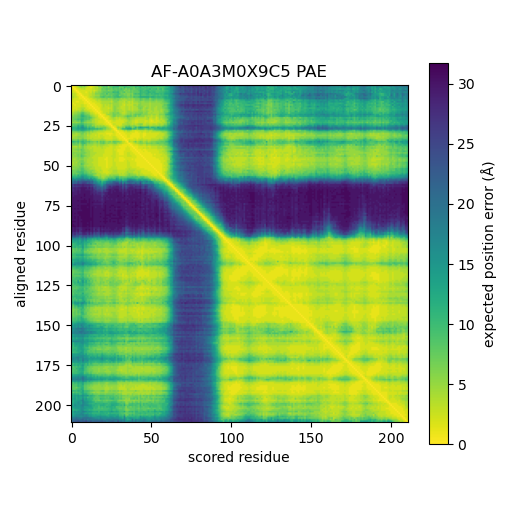1 ? 4.283 5.392 -0.030 1.00 93.94 101 THR A CA 1
ATOM 775 C C . THR A 1 101 ? 4.093 4.554 -1.286 1.00 93.94 101 THR A C 1
ATOM 777 O O . THR A 1 101 ? 5.000 4.403 -2.100 1.00 93.94 101 THR A O 1
ATOM 780 N N . GLY A 1 102 ? 2.892 4.000 -1.452 1.00 94.69 102 GLY A N 1
ATOM 781 C CA . GLY A 1 102 ? 2.609 3.039 -2.512 1.00 94.69 102 GLY A CA 1
ATOM 782 C C . GLY A 1 102 ? 2.930 1.611 -2.081 1.00 94.69 102 GLY A C 1
ATOM 783 O O . GLY A 1 102 ? 3.115 1.322 -0.897 1.00 94.69 102 GLY A O 1
ATOM 784 N N . VAL A 1 103 ? 2.927 0.701 -3.049 1.00 96.94 103 VAL A N 1
ATOM 785 C CA . VAL A 1 103 ? 3.168 -0.731 -2.834 1.00 96.94 103 VAL A CA 1
ATOM 786 C C . VAL A 1 103 ? 3.995 -1.318 -3.968 1.00 96.94 103 VAL A C 1
ATOM 788 O O . VAL A 1 103 ? 3.952 -0.832 -5.097 1.00 96.94 103 VAL A O 1
ATOM 791 N N . GLU A 1 104 ? 4.668 -2.423 -3.690 1.00 97.50 104 GLU A N 1
ATOM 792 C CA . GLU A 1 104 ? 5.385 -3.231 -4.670 1.00 97.50 104 GLU A CA 1
ATOM 793 C C . GLU A 1 104 ? 4.874 -4.679 -4.641 1.00 97.50 104 GLU A C 1
ATOM 795 O O . GLU A 1 104 ? 4.587 -5.241 -3.581 1.00 97.50 104 GLU A O 1
ATOM 800 N N . ILE A 1 105 ? 4.753 -5.307 -5.813 1.00 97.38 105 ILE A N 1
ATOM 801 C CA . ILE A 1 105 ? 4.425 -6.734 -5.921 1.00 97.38 105 ILE A CA 1
ATOM 802 C C . ILE A 1 105 ? 5.725 -7.520 -6.095 1.00 97.38 105 ILE A C 1
ATOM 804 O O . ILE A 1 105 ? 6.257 -7.619 -7.194 1.00 97.38 105 ILE A O 1
ATOM 808 N N . ILE A 1 106 ? 6.205 -8.116 -5.005 1.00 96.62 106 ILE A N 1
ATOM 809 C CA . ILE A 1 106 ? 7.501 -8.812 -4.953 1.00 96.62 106 ILE A CA 1
ATOM 810 C C . ILE A 1 106 ? 7.453 -10.154 -5.679 1.00 96.62 106 ILE A C 1
ATOM 812 O O . ILE A 1 106 ? 8.418 -10.594 -6.298 1.00 96.62 106 ILE A O 1
ATOM 816 N N . LYS A 1 107 ? 6.330 -10.862 -5.551 1.00 95.88 107 LYS A N 1
ATOM 817 C CA . LYS A 1 107 ? 6.191 -12.213 -6.092 1.00 95.88 107 LYS A CA 1
ATOM 818 C C . LYS A 1 107 ? 4.757 -12.496 -6.481 1.00 95.88 107 LYS A C 1
ATOM 820 O O . LYS A 1 107 ? 3.839 -12.077 -5.783 1.00 95.88 107 LYS A O 1
ATOM 825 N N . SER A 1 108 ? 4.588 -13.276 -7.544 1.00 96.44 108 SER A N 1
ATOM 826 C CA . SER A 1 108 ? 3.302 -13.826 -7.966 1.00 96.44 108 SER A CA 1
ATOM 827 C C . SER A 1 108 ? 3.436 -15.330 -8.192 1.00 96.44 108 SER A C 1
ATOM 829 O O . SER A 1 108 ? 4.358 -15.784 -8.866 1.00 96.44 108 SER A O 1
ATOM 831 N N . GLU A 1 109 ? 2.523 -16.116 -7.631 1.00 96.75 109 GLU A N 1
ATOM 832 C CA . GLU A 1 109 ? 2.492 -17.571 -7.757 1.00 96.75 109 GLU A CA 1
ATOM 833 C C . GLU A 1 109 ? 1.071 -18.054 -8.039 1.00 96.75 109 GLU A C 1
ATOM 835 O O . GLU A 1 109 ? 0.134 -17.747 -7.301 1.00 96.75 109 GLU A O 1
ATOM 840 N N . LYS A 1 110 ? 0.899 -18.876 -9.075 1.00 96.75 110 LYS A N 1
ATOM 841 C CA . LYS A 1 110 ? -0.400 -19.471 -9.396 1.00 96.75 110 LYS A CA 1
ATOM 842 C C . LYS A 1 110 ? -0.547 -20.831 -8.721 1.00 96.75 110 LYS A C 1
ATOM 844 O O . LYS A 1 110 ? 0.246 -21.737 -8.961 1.00 96.75 110 LYS A O 1
ATOM 849 N N . ARG A 1 111 ? -1.586 -21.000 -7.901 1.00 96.50 111 ARG A N 1
ATOM 850 C CA . ARG A 1 111 ? -1.890 -22.246 -7.179 1.00 96.50 111 ARG A CA 1
ATOM 851 C C . ARG A 1 111 ? -3.363 -22.596 -7.354 1.00 96.50 111 ARG A C 1
ATOM 853 O O . ARG A 1 111 ? -4.234 -21.790 -7.045 1.00 96.50 111 ARG A O 1
ATOM 860 N N . LYS A 1 112 ? -3.651 -23.804 -7.853 1.00 94.19 112 LYS A N 1
ATOM 861 C CA . LYS A 1 112 ? -5.027 -24.297 -8.090 1.00 94.19 112 LYS A CA 1
ATOM 862 C C . LYS A 1 112 ? -5.910 -23.300 -8.870 1.00 94.19 112 LYS A C 1
ATOM 864 O O . LYS A 1 112 ? -7.078 -23.117 -8.556 1.00 94.19 112 LYS A O 1
ATOM 869 N N . GLY A 1 113 ? -5.332 -22.622 -9.863 1.00 93.94 113 GLY A N 1
ATOM 870 C CA . GLY A 1 113 ? -6.041 -21.646 -10.699 1.00 93.94 113 GLY A CA 1
ATOM 871 C C . GLY A 1 113 ? -6.157 -20.231 -10.120 1.00 93.94 113 GLY A C 1
ATOM 872 O O . GLY A 1 113 ? -6.523 -19.331 -10.867 1.00 93.94 113 GLY A O 1
ATOM 873 N N . VAL A 1 114 ? -5.786 -20.008 -8.856 1.00 95.31 114 VAL A N 1
ATOM 874 C CA . VAL A 1 114 ? -5.786 -18.686 -8.208 1.00 95.31 114 VAL A CA 1
ATOM 875 C C . VAL A 1 114 ? -4.361 -18.136 -8.157 1.00 95.31 114 VAL A C 1
ATOM 877 O O . VAL A 1 114 ? -3.433 -18.855 -7.781 1.00 95.31 114 VAL A O 1
ATOM 880 N N . THR A 1 115 ? -4.177 -16.872 -8.534 1.00 96.94 115 THR A N 1
ATOM 881 C CA . THR A 1 115 ? -2.896 -16.170 -8.384 1.00 96.94 115 THR A CA 1
ATOM 882 C C . THR A 1 115 ? -2.802 -15.569 -6.985 1.00 96.94 115 THR A C 1
ATOM 884 O O . THR A 1 115 ? -3.707 -14.870 -6.526 1.00 96.94 115 THR A O 1
ATOM 887 N N . TYR A 1 116 ? -1.711 -15.880 -6.297 1.00 96.38 116 TYR A N 1
ATOM 888 C CA . TYR A 1 116 ? -1.354 -15.332 -5.000 1.00 96.38 116 TYR A CA 1
ATOM 889 C C . TYR A 1 116 ? -0.129 -14.444 -5.157 1.00 96.38 116 TYR A C 1
ATOM 891 O O . TYR A 1 116 ? 0.833 -14.815 -5.826 1.00 96.38 116 TYR A O 1
ATOM 899 N N . HIS A 1 117 ? -0.152 -13.304 -4.489 1.00 97.62 117 HIS A N 1
ATOM 900 C CA . HIS A 1 117 ? 0.887 -12.297 -4.527 1.00 97.62 117 HIS A CA 1
ATOM 901 C C . HIS A 1 117 ? 1.501 -12.104 -3.144 1.00 97.62 117 HIS A C 1
ATOM 903 O O . HIS A 1 117 ? 0.838 -12.280 -2.114 1.00 97.62 117 HIS A O 1
ATOM 909 N N . THR A 1 118 ? 2.770 -11.717 -3.148 1.00 97.56 118 THR A N 1
ATOM 910 C CA . THR A 1 118 ? 3.438 -11.105 -2.004 1.00 97.56 118 THR A CA 1
ATOM 911 C C . THR A 1 118 ? 3.511 -9.606 -2.260 1.00 97.56 118 THR A C 1
ATOM 913 O O . THR A 1 118 ? 4.123 -9.185 -3.241 1.00 97.56 118 THR A O 1
ATOM 916 N N . VAL A 1 119 ? 2.874 -8.822 -1.396 1.00 97.00 119 VAL A N 1
ATOM 917 C CA . VAL A 1 119 ? 2.791 -7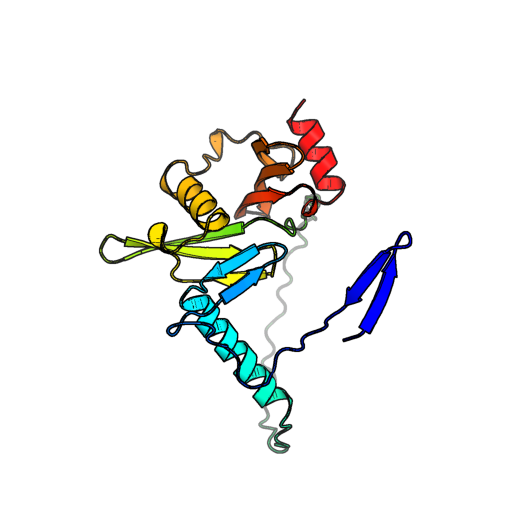.361 -1.487 1.00 97.00 119 VAL A CA 1
ATOM 918 C C . VAL A 1 119 ? 3.712 -6.753 -0.438 1.00 97.00 119 VAL A C 1
ATOM 920 O O . VAL A 1 119 ? 3.585 -7.073 0.740 1.00 97.00 119 VAL A O 1
ATOM 923 N N . HIS A 1 120 ? 4.621 -5.883 -0.853 1.00 97.12 120 HIS A N 1
ATOM 924 C CA . HIS A 1 120 ? 5.389 -5.022 0.035 1.00 97.12 120 HIS A CA 1
ATOM 925 C C . HIS A 1 120 ? 4.685 -3.664 0.112 1.00 97.12 120 HIS A C 1
ATOM 927 O O . HIS A 1 120 ? 4.586 -2.953 -0.887 1.00 97.12 120 HIS A O 1
ATOM 933 N N . ASP A 1 121 ? 4.118 -3.335 1.270 1.00 94.75 121 ASP A N 1
ATOM 934 C CA . ASP A 1 121 ? 3.437 -2.064 1.502 1.00 94.75 121 ASP A CA 1
ATOM 935 C C . ASP A 1 121 ? 4.426 -1.040 2.057 1.00 94.75 121 ASP A C 1
ATOM 937 O O . ASP A 1 121 ? 4.892 -1.155 3.188 1.00 94.75 121 ASP A O 1
ATOM 941 N N . LEU A 1 122 ? 4.762 -0.034 1.251 1.00 94.12 122 LEU A N 1
ATOM 942 C CA . LEU A 1 122 ? 5.835 0.913 1.562 1.00 94.12 122 LEU A CA 1
ATOM 943 C C . LEU A 1 122 ? 5.443 1.889 2.670 1.00 94.12 122 LEU A C 1
ATOM 945 O O . LEU A 1 122 ? 6.308 2.423 3.356 1.00 94.12 122 LEU A O 1
ATOM 949 N N . ARG A 1 123 ? 4.136 2.064 2.903 1.00 91.44 123 ARG A N 1
ATOM 950 C CA . ARG A 1 123 ? 3.600 2.986 3.915 1.00 91.44 123 ARG A CA 1
ATOM 951 C C . ARG A 1 123 ? 3.968 2.568 5.337 1.00 91.44 123 ARG A C 1
ATOM 953 O O . ARG A 1 123 ? 3.997 3.397 6.241 1.00 91.44 123 ARG A O 1
ATOM 960 N N . ASN A 1 124 ? 4.177 1.270 5.547 1.00 88.50 124 ASN A N 1
ATOM 961 C CA . ASN A 1 124 ? 4.463 0.677 6.853 1.00 88.50 124 ASN A CA 1
ATOM 962 C C . ASN A 1 124 ? 5.625 -0.339 6.820 1.00 88.50 124 ASN A C 1
ATOM 964 O O . ASN A 1 124 ? 6.022 -0.823 7.879 1.00 88.50 124 ASN A O 1
ATOM 968 N N . GLY A 1 125 ? 6.163 -0.660 5.639 1.00 90.44 125 GLY A N 1
ATOM 969 C CA . GLY A 1 125 ? 7.227 -1.646 5.432 1.00 90.44 125 GLY A CA 1
ATOM 970 C C . GLY A 1 125 ? 6.775 -3.106 5.555 1.00 90.44 125 GLY A C 1
ATOM 971 O O . GLY A 1 125 ? 7.611 -4.001 5.670 1.00 90.44 125 GLY A O 1
ATOM 972 N N . ASN A 1 126 ? 5.468 -3.386 5.583 1.00 91.44 126 ASN A N 1
ATOM 973 C CA . ASN A 1 126 ? 4.970 -4.745 5.777 1.00 91.44 126 ASN A CA 1
ATOM 974 C C . ASN A 1 126 ? 5.079 -5.566 4.484 1.00 91.44 126 ASN A C 1
ATOM 976 O O . ASN A 1 126 ? 4.689 -5.121 3.406 1.00 91.44 126 ASN A O 1
ATOM 980 N N . LEU A 1 127 ? 5.517 -6.821 4.610 1.00 94.81 127 LEU A N 1
ATOM 981 C CA . LEU A 1 127 ? 5.572 -7.786 3.511 1.00 94.81 127 LEU A CA 1
ATOM 982 C C . LEU A 1 127 ? 4.470 -8.841 3.674 1.00 94.81 127 LEU A C 1
ATOM 984 O O . LEU A 1 127 ? 4.623 -9.798 4.430 1.00 94.81 127 LEU A O 1
ATOM 988 N N . ILE A 1 128 ? 3.351 -8.666 2.978 1.00 95.38 128 ILE A N 1
ATOM 989 C CA . ILE A 1 128 ? 2.124 -9.454 3.137 1.00 95.38 128 ILE A CA 1
ATOM 990 C C . ILE A 1 128 ? 2.050 -10.544 2.072 1.00 95.38 128 ILE A C 1
ATOM 992 O O . ILE A 1 128 ? 2.017 -10.268 0.873 1.00 95.38 128 ILE A O 1
ATOM 996 N N . LYS A 1 129 ? 1.989 -11.804 2.498 1.00 95.75 129 LYS A N 1
ATOM 997 C CA . LYS A 1 129 ? 1.930 -12.968 1.605 1.00 95.75 129 LYS A CA 1
ATOM 998 C C . LYS A 1 129 ? 0.493 -13.421 1.365 1.00 95.75 129 LYS A C 1
ATOM 1000 O O . LYS A 1 129 ? -0.431 -13.105 2.111 1.00 95.75 129 LYS A O 1
ATOM 1005 N N . ASN A 1 130 ? 0.323 -14.270 0.351 1.00 93.94 130 ASN A N 1
ATOM 1006 C CA . ASN A 1 130 ? -0.942 -14.939 0.034 1.00 93.94 130 ASN A CA 1
ATOM 1007 C C . ASN A 1 130 ? -2.096 -13.968 -0.282 1.00 93.94 130 ASN A C 1
ATOM 1009 O O . ASN A 1 130 ? -3.263 -14.284 -0.037 1.00 93.94 130 ASN A O 1
ATOM 1013 N N . VAL A 1 131 ? -1.786 -12.801 -0.846 1.00 95.06 131 VAL A N 1
ATOM 1014 C CA . VAL A 1 131 ? -2.791 -11.820 -1.257 1.00 95.06 131 VAL A CA 1
ATOM 1015 C C . VAL A 1 131 ? -3.319 -12.198 -2.635 1.00 95.06 131 VAL A C 1
ATOM 1017 O O . VAL A 1 131 ? -2.555 -12.416 -3.562 1.00 95.06 131 VAL A O 1
ATOM 1020 N N . THR A 1 132 ? -4.630 -12.272 -2.798 1.00 95.50 13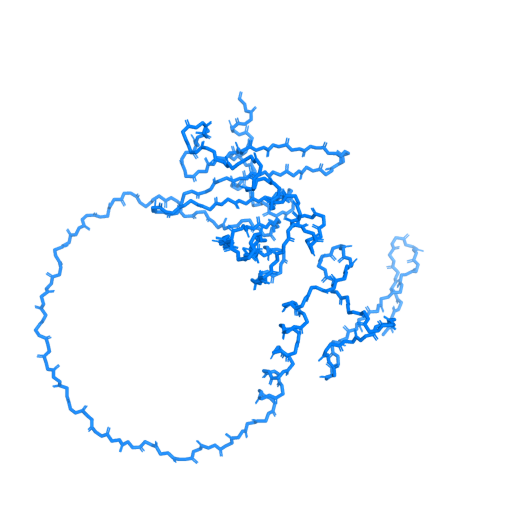2 THR A N 1
ATOM 1021 C CA . THR A 1 132 ? -5.271 -12.455 -4.108 1.00 95.50 132 THR A CA 1
ATOM 1022 C C . THR A 1 132 ? -5.883 -11.140 -4.565 1.00 95.50 132 THR A C 1
ATOM 1024 O O . THR A 1 132 ? -6.217 -10.296 -3.730 1.00 95.50 132 THR A O 1
ATOM 1027 N N . ARG A 1 133 ? -6.157 -10.989 -5.865 1.00 95.38 133 ARG A N 1
ATOM 1028 C CA . ARG A 1 133 ? -6.913 -9.834 -6.377 1.00 95.38 133 ARG A CA 1
ATOM 1029 C C . ARG A 1 133 ? -8.236 -9.608 -5.633 1.00 95.38 133 ARG A C 1
ATOM 1031 O O . ARG A 1 133 ? -8.607 -8.467 -5.379 1.00 95.38 133 ARG A O 1
ATOM 1038 N N . LYS A 1 134 ? -8.931 -10.682 -5.237 1.00 92.88 134 LYS A N 1
ATOM 1039 C CA . LYS A 1 134 ? -10.211 -10.616 -4.509 1.00 92.88 134 LYS A CA 1
ATOM 1040 C C . LYS A 1 134 ? -10.059 -10.206 -3.040 1.00 92.88 134 LYS A C 1
ATOM 1042 O O . LYS A 1 134 ? -10.950 -9.559 -2.505 1.00 92.88 134 LYS A O 1
ATOM 1047 N N . SER A 1 135 ? -8.974 -10.607 -2.378 1.00 90.19 135 SER A N 1
ATOM 1048 C CA . SER A 1 135 ? -8.725 -10.264 -0.969 1.00 90.19 135 SER A CA 1
ATOM 1049 C C . SER A 1 135 ? -8.036 -8.911 -0.793 1.00 90.19 135 SER A C 1
ATOM 1051 O O . SER A 1 135 ? -7.895 -8.442 0.331 1.00 90.19 135 SER A O 1
ATOM 1053 N N . ALA A 1 136 ? -7.544 -8.321 -1.880 1.00 91.25 136 ALA A N 1
ATOM 1054 C CA . ALA A 1 136 ? -6.779 -7.091 -1.854 1.00 91.25 136 ALA A CA 1
ATOM 1055 C C . ALA A 1 136 ? -7.669 -5.859 -1.625 1.00 91.25 136 ALA A C 1
ATOM 1057 O O . ALA A 1 136 ? -8.749 -5.727 -2.200 1.00 91.25 136 ALA A O 1
ATOM 1058 N N . ARG A 1 137 ? -7.171 -4.925 -0.811 1.00 90.88 137 ARG A N 1
ATOM 1059 C CA . ARG A 1 137 ? -7.765 -3.594 -0.610 1.00 90.88 137 ARG A CA 1
ATOM 1060 C C . ARG A 1 137 ? -7.528 -2.708 -1.823 1.00 90.88 137 ARG A C 1
ATOM 1062 O O . ARG A 1 137 ? -6.808 -3.090 -2.732 1.00 90.88 137 ARG A O 1
ATOM 1069 N N . LYS A 1 138 ? -8.065 -1.491 -1.829 1.00 92.31 138 LYS A N 1
ATOM 1070 C CA . LYS A 1 138 ? -8.065 -0.610 -3.006 1.00 92.31 138 LYS A CA 1
ATOM 1071 C C . LYS A 1 138 ? -6.689 -0.425 -3.667 1.00 92.31 138 LYS A C 1
ATOM 1073 O O . LYS A 1 138 ? -6.575 -0.650 -4.870 1.00 92.31 138 LYS A O 1
ATOM 1078 N N . LEU A 1 139 ? -5.659 -0.045 -2.905 1.00 93.88 139 LEU A N 1
ATOM 1079 C CA . LEU A 1 139 ? -4.311 0.168 -3.451 1.00 93.88 139 LEU A CA 1
ATOM 1080 C C . LEU A 1 139 ? -3.652 -1.148 -3.897 1.00 93.88 139 LEU A C 1
ATOM 1082 O O . LEU A 1 139 ? -3.112 -1.231 -4.995 1.00 93.88 139 LEU A O 1
ATOM 1086 N N . TRP A 1 140 ? -3.750 -2.201 -3.087 1.00 95.81 140 TRP A N 1
ATOM 1087 C CA . TRP A 1 140 ? -3.170 -3.508 -3.416 1.00 95.81 140 TRP A CA 1
ATOM 1088 C C . TRP A 1 140 ? -3.861 -4.143 -4.623 1.00 95.81 140 TRP A C 1
ATOM 1090 O O . TRP A 1 140 ? -3.211 -4.698 -5.499 1.00 95.81 140 TRP A O 1
ATOM 1100 N N . HIS A 1 141 ? -5.185 -4.024 -4.698 1.00 96.62 141 HIS A N 1
ATOM 1101 C CA . HIS A 1 141 ? -6.000 -4.493 -5.809 1.00 96.62 141 HIS A CA 1
ATOM 1102 C C . HIS A 1 141 ? -5.613 -3.768 -7.091 1.00 96.62 141 HIS A C 1
ATOM 1104 O O . HIS A 1 141 ? -5.522 -4.395 -8.145 1.00 96.62 141 HIS A O 1
ATOM 1110 N N . TYR A 1 142 ? -5.357 -2.460 -6.997 1.00 96.31 142 TYR A N 1
ATOM 1111 C CA . TYR A 1 142 ? -4.837 -1.683 -8.109 1.00 96.31 142 TYR A CA 1
ATOM 1112 C C . TYR A 1 142 ? -3.483 -2.222 -8.591 1.00 96.31 142 TYR A C 1
ATOM 1114 O O . TYR A 1 142 ? -3.358 -2.533 -9.773 1.00 96.31 142 TYR A O 1
ATOM 1122 N N . ALA A 1 143 ? -2.510 -2.394 -7.695 1.00 97.25 143 ALA A N 1
ATOM 1123 C CA . ALA A 1 143 ? -1.180 -2.898 -8.044 1.00 97.25 143 ALA A CA 1
ATOM 1124 C C . ALA A 1 143 ? -1.225 -4.317 -8.637 1.00 97.25 143 ALA A C 1
ATOM 1126 O O . ALA A 1 143 ? -0.642 -4.575 -9.687 1.00 97.25 143 ALA A O 1
ATOM 1127 N N . ILE A 1 144 ? -1.998 -5.220 -8.026 1.00 97.38 144 ILE A N 1
ATOM 1128 C CA . ILE A 1 144 ? -2.223 -6.577 -8.544 1.00 97.38 144 ILE A CA 1
ATOM 1129 C C . ILE A 1 144 ? -2.868 -6.525 -9.931 1.00 97.38 144 ILE A C 1
ATOM 1131 O O . ILE A 1 144 ? -2.432 -7.233 -10.829 1.00 97.38 144 ILE A O 1
ATOM 1135 N N . THR A 1 145 ? -3.853 -5.648 -10.143 1.00 97.19 145 THR A N 1
ATOM 1136 C CA . THR A 1 145 ? -4.472 -5.455 -11.464 1.00 97.19 145 THR A CA 1
ATOM 1137 C C . THR A 1 145 ? -3.457 -4.975 -12.502 1.00 97.19 145 THR A C 1
ATOM 1139 O O . THR A 1 145 ? -3.499 -5.439 -13.637 1.00 97.19 145 THR A O 1
ATOM 1142 N N . GLN A 1 146 ? -2.538 -4.070 -12.142 1.00 96.19 146 GLN A N 1
ATOM 1143 C CA . GLN A 1 146 ? -1.470 -3.658 -13.058 1.00 96.19 146 GLN A CA 1
ATOM 1144 C C . GLN A 1 146 ? -0.574 -4.843 -13.424 1.00 96.19 146 GLN A C 1
ATOM 1146 O O . GLN A 1 146 ? -0.336 -5.073 -14.600 1.00 96.19 146 GLN A O 1
ATOM 1151 N N . VAL A 1 147 ? -0.137 -5.642 -12.451 1.00 95.38 147 VAL A N 1
ATOM 1152 C CA . VAL A 1 147 ? 0.751 -6.787 -12.712 1.00 95.38 147 VAL A CA 1
ATOM 1153 C C . VAL A 1 147 ? 0.058 -7.917 -13.483 1.00 95.38 147 VAL A C 1
ATOM 1155 O O . VAL A 1 147 ? 0.691 -8.546 -14.327 1.00 95.38 147 VAL A O 1
ATOM 1158 N N . GLU A 1 148 ? -1.221 -8.188 -13.214 1.00 95.75 148 GLU A N 1
ATOM 1159 C CA . GLU A 1 148 ? -1.970 -9.256 -13.888 1.00 95.75 148 GLU A CA 1
ATOM 1160 C C . GLU A 1 148 ? -2.419 -8.866 -15.301 1.00 95.75 148 GLU A C 1
ATOM 1162 O O . GLU A 1 148 ? -2.227 -9.644 -16.236 1.00 95.75 148 GLU A O 1
ATOM 1167 N N . ASP A 1 149 ? -3.009 -7.678 -15.465 1.00 94.31 149 ASP A N 1
ATOM 1168 C CA . ASP A 1 149 ? -3.686 -7.305 -16.711 1.00 94.31 149 ASP A CA 1
ATOM 1169 C C . ASP A 1 149 ? -2.798 -6.440 -17.621 1.00 94.31 149 ASP A C 1
ATOM 1171 O O . ASP A 1 149 ? -2.935 -6.486 -18.842 1.00 94.31 149 ASP A O 1
ATOM 1175 N N . ASN A 1 150 ? -1.892 -5.640 -17.046 1.00 90.75 150 ASN A N 1
ATOM 1176 C CA . ASN A 1 150 ? -1.084 -4.649 -17.768 1.00 90.75 150 ASN A CA 1
ATOM 1177 C C . ASN A 1 150 ? 0.383 -4.637 -17.295 1.00 90.75 150 ASN A C 1
ATOM 1179 O O . ASN A 1 150 ? 0.886 -3.580 -16.898 1.00 90.75 150 ASN A O 1
ATOM 1183 N N . PRO A 1 151 ? 1.086 -5.788 -17.300 1.00 89.06 151 PRO A N 1
ATOM 1184 C CA . PRO A 1 151 ? 2.419 -5.875 -16.723 1.00 89.06 151 PRO A CA 1
ATOM 1185 C C . PRO A 1 151 ? 3.369 -4.877 -17.403 1.00 89.06 151 PRO A C 1
ATOM 1187 O O . PRO A 1 151 ? 3.408 -4.839 -18.645 1.00 89.06 151 PRO A O 1
ATOM 1190 N N . PRO A 1 152 ? 4.150 -4.096 -16.629 1.00 85.75 152 PRO A N 1
ATOM 1191 C CA . PRO A 1 152 ? 5.121 -3.159 -17.173 1.00 85.75 152 PRO A CA 1
ATOM 1192 C C . PRO A 1 152 ? 6.034 -3.834 -18.200 1.00 85.75 152 PRO A C 1
ATOM 1194 O O . PRO A 1 152 ? 6.661 -4.857 -17.939 1.00 85.75 152 PRO A O 1
ATOM 1197 N N . GLN A 1 153 ? 6.075 -3.274 -19.406 1.00 86.88 153 GLN A N 1
ATOM 1198 C CA . GLN A 1 153 ? 6.880 -3.806 -20.501 1.00 86.88 153 GLN A CA 1
ATOM 1199 C C . GLN A 1 153 ? 8.188 -3.027 -20.568 1.00 86.88 153 GLN A C 1
ATOM 1201 O O . GLN A 1 153 ? 8.205 -1.934 -21.128 1.00 86.88 153 GLN A O 1
ATOM 1206 N N . GLU A 1 154 ? 9.281 -3.594 -20.058 1.00 85.25 154 GLU A N 1
ATOM 1207 C CA . GLU A 1 154 ? 10.607 -2.949 -19.976 1.00 85.25 154 GLU A CA 1
ATOM 1208 C C . GLU A 1 154 ? 11.026 -2.210 -21.250 1.00 85.25 154 GLU A C 1
ATOM 1210 O O . GLU A 1 154 ? 11.528 -1.090 -21.190 1.00 85.25 154 GLU A O 1
ATOM 1215 N N . ARG A 1 155 ? 10.749 -2.800 -22.418 1.00 85.88 155 ARG A N 1
ATOM 1216 C CA . ARG A 1 155 ? 11.098 -2.237 -23.735 1.00 85.88 155 ARG A CA 1
ATOM 1217 C C . ARG A 1 155 ? 10.340 -0.958 -24.095 1.00 85.88 155 ARG A C 1
ATOM 1219 O O . ARG A 1 155 ? 10.768 -0.236 -24.987 1.00 85.88 155 ARG A O 1
ATOM 1226 N N . LYS A 1 156 ? 9.191 -0.715 -23.466 1.00 87.38 156 LYS A N 1
ATO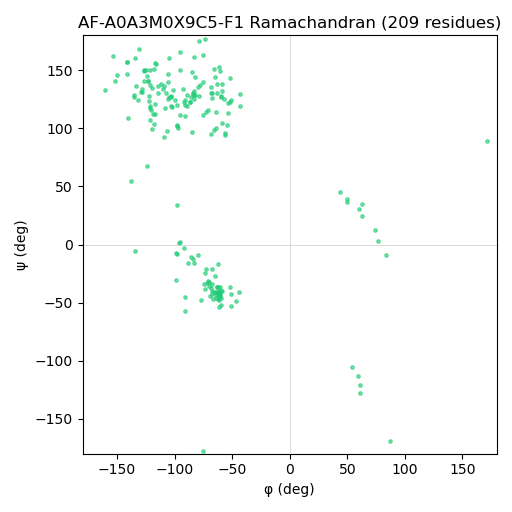M 1227 C CA . LYS A 1 156 ? 8.337 0.461 -23.695 1.00 87.38 156 LYS A CA 1
ATOM 1228 C C . LYS A 1 156 ? 8.546 1.545 -22.637 1.00 87.38 156 LYS A C 1
ATOM 1230 O O . LYS A 1 156 ? 7.980 2.627 -22.768 1.00 87.38 156 LYS A O 1
ATOM 1235 N N . ILE A 1 157 ? 9.328 1.258 -21.597 1.00 89.50 157 ILE A N 1
ATOM 1236 C CA . ILE A 1 157 ? 9.559 2.176 -20.488 1.00 89.50 157 ILE A CA 1
ATOM 1237 C C . ILE A 1 157 ? 10.579 3.240 -20.909 1.00 89.50 157 ILE A C 1
ATOM 1239 O O . ILE A 1 157 ? 11.669 2.928 -21.391 1.00 89.50 157 ILE A O 1
ATOM 1243 N N . LYS A 1 158 ? 10.218 4.512 -20.716 1.00 89.69 158 LYS A N 1
ATOM 1244 C CA . LYS A 1 158 ? 11.102 5.659 -20.944 1.00 89.69 158 LYS A CA 1
ATOM 1245 C C . LYS A 1 158 ? 11.950 5.903 -19.699 1.00 89.69 158 LYS A C 1
ATOM 1247 O O . LYS A 1 158 ? 11.498 6.534 -18.749 1.00 89.69 158 LYS A O 1
ATOM 1252 N N . TRP A 1 159 ? 13.165 5.371 -19.712 1.00 89.94 159 TRP A N 1
ATOM 1253 C CA . TRP A 1 159 ? 14.121 5.514 -18.617 1.00 89.94 159 TRP A CA 1
ATOM 1254 C C . TRP A 1 159 ? 14.832 6.867 -18.661 1.00 89.94 159 TRP A C 1
ATOM 1256 O O . TRP A 1 159 ? 15.315 7.272 -19.715 1.00 89.94 159 TRP A O 1
ATOM 1266 N N . GLN A 1 160 ? 14.953 7.510 -17.502 1.00 87.06 160 GLN A N 1
ATOM 1267 C CA . GLN A 1 160 ? 15.876 8.610 -17.241 1.00 87.06 160 GLN A CA 1
ATOM 1268 C C . GLN A 1 160 ? 16.843 8.172 -16.139 1.00 87.06 160 GLN A C 1
ATOM 1270 O O . GLN A 1 160 ? 16.490 8.073 -14.963 1.00 87.06 160 GLN A O 1
ATOM 1275 N N . GLY A 1 161 ? 18.072 7.838 -16.535 1.00 85.94 161 GLY A N 1
ATOM 1276 C CA . GLY A 1 161 ? 19.024 7.173 -15.646 1.00 85.94 161 GLY A CA 1
ATOM 1277 C C . GLY A 1 161 ? 18.490 5.815 -15.175 1.00 85.94 161 GLY A C 1
ATOM 1278 O O . GLY A 1 161 ? 18.190 4.943 -15.994 1.00 85.94 161 GLY A O 1
ATOM 1279 N N . ASN A 1 162 ? 18.355 5.655 -13.858 1.00 88.12 162 ASN A N 1
ATOM 1280 C CA . ASN A 1 162 ? 17.868 4.429 -13.221 1.00 88.12 162 ASN A CA 1
ATOM 1281 C C . ASN A 1 162 ? 16.367 4.451 -12.915 1.00 88.12 162 ASN A C 1
ATOM 1283 O O . ASN A 1 162 ? 15.868 3.501 -12.328 1.00 88.12 162 ASN A O 1
ATOM 1287 N N . ILE A 1 163 ? 15.647 5.511 -13.283 1.00 89.38 163 ILE A N 1
ATOM 1288 C CA . ILE A 1 163 ? 14.239 5.696 -12.926 1.00 89.38 163 ILE A CA 1
ATOM 1289 C C . ILE A 1 163 ? 13.389 5.831 -14.185 1.00 89.38 163 ILE A C 1
ATOM 1291 O O . ILE A 1 163 ? 13.840 6.349 -15.206 1.00 89.38 163 ILE A O 1
ATOM 1295 N N . ALA A 1 164 ? 12.134 5.403 -14.107 1.00 92.00 164 ALA A N 1
ATOM 1296 C CA . ALA A 1 164 ? 11.121 5.736 -15.089 1.00 92.00 164 ALA A CA 1
ATOM 1297 C C . ALA A 1 164 ? 9.756 6.005 -14.452 1.00 92.00 164 ALA A C 1
ATOM 1299 O O . ALA A 1 164 ? 9.364 5.361 -13.479 1.00 92.00 164 ALA A O 1
ATOM 1300 N N . LEU A 1 165 ? 9.004 6.917 -15.068 1.00 93.75 165 LEU A N 1
ATOM 1301 C CA . LEU A 1 165 ? 7.590 7.136 -14.785 1.00 93.75 165 LEU A CA 1
ATOM 1302 C C . LEU A 1 165 ? 6.754 6.249 -15.713 1.00 93.75 165 LEU A C 1
ATOM 1304 O O . LEU A 1 165 ? 6.830 6.374 -16.936 1.00 93.75 165 LEU A O 1
ATOM 1308 N N . LEU A 1 166 ? 5.956 5.354 -15.135 1.00 93.81 166 LEU A N 1
ATOM 1309 C CA . LEU A 1 166 ? 5.090 4.437 -15.880 1.00 93.81 166 LEU A CA 1
ATOM 1310 C C . LEU A 1 166 ? 3.710 5.042 -16.102 1.00 93.81 166 LEU A C 1
ATOM 1312 O O . LEU A 1 166 ? 3.159 4.976 -17.199 1.00 93.81 166 LEU A O 1
ATOM 1316 N N . HIS A 1 167 ? 3.150 5.625 -15.045 1.00 93.31 167 HIS A N 1
ATOM 1317 C CA . HIS A 1 167 ? 1.821 6.214 -15.063 1.00 93.31 167 HIS A CA 1
ATOM 1318 C C . HIS A 1 167 ? 1.751 7.341 -14.036 1.00 93.31 167 HIS A C 1
ATOM 1320 O O . HIS A 1 167 ? 2.265 7.222 -12.929 1.00 93.31 167 HIS A O 1
ATOM 1326 N N . LYS A 1 168 ? 1.072 8.428 -14.389 1.00 93.88 168 LYS A N 1
ATOM 1327 C CA . LYS A 1 168 ? 0.719 9.524 -13.490 1.00 93.88 168 LYS A CA 1
ATOM 1328 C C . LYS A 1 168 ? -0.791 9.698 -13.498 1.00 93.88 168 LYS A C 1
ATOM 1330 O O . LYS A 1 168 ? -1.398 9.833 -14.558 1.00 93.88 168 LYS A O 1
ATOM 1335 N N . ARG A 1 169 ? -1.403 9.710 -12.318 1.00 93.75 169 ARG A N 1
ATOM 1336 C CA . ARG A 1 169 ? -2.832 9.988 -12.137 1.00 93.75 169 ARG A CA 1
ATOM 1337 C C . ARG A 1 169 ? -3.024 11.158 -11.189 1.00 93.75 169 ARG A C 1
ATOM 1339 O O . ARG A 1 169 ? -2.352 11.250 -10.170 1.00 93.75 169 ARG A O 1
ATOM 1346 N N . LYS A 1 170 ? -3.997 12.013 -11.484 1.00 93.38 170 LYS A N 1
ATOM 1347 C CA . LYS A 1 170 ? -4.370 13.135 -10.621 1.00 93.38 170 LYS A CA 1
ATOM 1348 C C . LYS A 1 170 ? -5.869 13.111 -10.359 1.00 93.38 170 LYS A C 1
ATOM 1350 O O . LYS A 1 170 ? -6.653 12.924 -11.288 1.00 93.38 170 LYS A O 1
ATOM 1355 N N . LYS A 1 171 ? -6.272 13.285 -9.101 1.00 91.69 171 LYS A N 1
ATOM 1356 C CA . LYS A 1 171 ? -7.677 13.434 -8.707 1.00 91.69 171 LYS A CA 1
ATOM 1357 C C . LYS A 1 171 ? -7.790 14.486 -7.608 1.00 91.69 171 LYS A C 1
ATOM 1359 O O . LYS A 1 171 ? -7.423 14.223 -6.468 1.00 91.69 171 LYS A O 1
ATOM 1364 N N . GLY A 1 172 ? -8.350 15.646 -7.953 1.00 91.56 172 GLY A N 1
ATOM 1365 C CA . GLY A 1 172 ? -8.350 16.804 -7.058 1.00 91.56 172 GLY A CA 1
ATOM 1366 C C . GLY A 1 172 ? -6.916 17.234 -6.756 1.00 91.56 172 GLY A C 1
ATOM 1367 O O . GLY A 1 172 ? -6.111 17.368 -7.683 1.00 91.56 172 GLY A O 1
ATOM 1368 N N . ASP A 1 173 ? -6.605 17.367 -5.470 1.00 89.44 173 ASP A N 1
ATOM 1369 C CA . ASP A 1 173 ? -5.271 17.741 -4.990 1.00 89.44 173 ASP A CA 1
ATOM 1370 C C . ASP A 1 173 ? -4.312 16.547 -4.902 1.00 89.44 173 ASP A C 1
ATOM 1372 O O . ASP A 1 173 ? -3.099 16.727 -4.878 1.00 89.44 173 ASP A O 1
ATOM 1376 N N . ASN A 1 174 ? -4.824 15.314 -4.931 1.00 89.25 174 ASN A N 1
ATOM 1377 C CA . ASN A 1 174 ? -3.984 14.126 -4.853 1.00 89.25 174 ASN A CA 1
ATOM 1378 C C . ASN A 1 174 ? -3.416 13.742 -6.223 1.00 89.25 174 ASN A C 1
ATOM 1380 O O . ASN A 1 174 ? -4.150 13.588 -7.208 1.00 89.25 174 ASN A O 1
ATOM 1384 N N . THR A 1 175 ? -2.109 13.489 -6.252 1.00 92.94 175 THR A N 1
ATOM 1385 C CA . THR A 1 175 ? -1.406 12.908 -7.400 1.00 92.94 175 THR A CA 1
ATOM 1386 C C . THR A 1 175 ? -0.767 11.590 -6.982 1.00 92.94 175 THR A C 1
ATOM 1388 O O . THR A 1 175 ? -0.161 11.513 -5.916 1.00 92.94 175 THR A O 1
ATOM 1391 N N . TRP A 1 176 ? -0.910 10.558 -7.815 1.00 94.88 176 TRP A N 1
ATOM 1392 C CA . TRP A 1 176 ? -0.217 9.287 -7.628 1.00 94.88 176 TRP A CA 1
ATOM 1393 C C . TRP A 1 176 ? 0.578 8.900 -8.868 1.00 94.88 176 TRP A C 1
ATOM 1395 O O . TRP A 1 176 ? 0.172 9.191 -9.999 1.00 94.88 176 TRP A O 1
ATOM 1405 N N . TYR A 1 177 ? 1.666 8.184 -8.632 1.00 95.75 177 TYR A N 1
ATOM 1406 C CA . TYR A 1 177 ? 2.640 7.771 -9.621 1.00 95.75 177 TYR A CA 1
ATOM 1407 C C . TYR A 1 177 ? 2.848 6.260 -9.552 1.00 95.75 177 TYR A C 1
ATOM 1409 O O . TYR A 1 177 ? 2.911 5.678 -8.468 1.00 95.75 177 TYR A O 1
ATOM 1417 N N . ASP A 1 178 ? 2.983 5.644 -10.719 1.00 96.12 178 ASP A N 1
ATOM 1418 C CA . ASP A 1 178 ? 3.564 4.318 -10.860 1.00 96.12 178 ASP A CA 1
ATOM 1419 C C . ASP A 1 178 ? 4.971 4.495 -11.428 1.00 96.12 178 ASP A C 1
ATOM 1421 O O . ASP A 1 178 ? 5.159 5.174 -12.443 1.00 96.12 178 ASP A O 1
ATOM 1425 N N . LEU A 1 179 ? 5.958 3.917 -10.757 1.00 95.12 179 LEU A N 1
ATOM 1426 C CA . LEU A 1 179 ? 7.376 4.174 -10.975 1.00 95.12 179 LEU A CA 1
ATOM 1427 C C . LEU A 1 179 ? 8.110 2.856 -11.206 1.00 95.12 179 LEU A C 1
ATOM 1429 O O . LEU A 1 179 ? 7.731 1.821 -10.657 1.00 95.12 179 LEU A O 1
ATOM 1433 N N . ALA A 1 180 ? 9.176 2.902 -11.998 1.00 94.25 180 ALA A N 1
ATOM 1434 C CA . ALA A 1 180 ? 10.132 1.811 -12.116 1.00 94.25 180 ALA A CA 1
ATOM 1435 C C . ALA A 1 180 ? 11.530 2.295 -11.732 1.00 94.25 180 ALA A C 1
ATOM 1437 O O . ALA A 1 180 ? 11.939 3.382 -12.144 1.00 94.25 180 ALA A O 1
ATOM 1438 N N . VAL A 1 181 ? 12.261 1.482 -10.975 1.00 92.62 181 VAL A N 1
ATOM 1439 C CA . VAL A 1 181 ? 13.643 1.757 -10.564 1.00 92.62 181 VAL A CA 1
ATOM 1440 C C . VAL A 1 181 ? 14.517 0.572 -10.905 1.00 92.62 181 VAL A C 1
ATOM 1442 O O . VAL A 1 181 ? 14.172 -0.558 -10.582 1.00 92.62 181 VAL A O 1
ATOM 1445 N N . ARG A 1 182 ? 15.655 0.834 -11.541 1.00 91.12 182 ARG A N 1
ATOM 1446 C CA . ARG A 1 182 ? 16.731 -0.138 -11.718 1.00 91.12 182 ARG A CA 1
ATOM 1447 C C . ARG A 1 182 ? 17.639 -0.104 -10.502 1.00 91.12 182 ARG A C 1
ATOM 1449 O O . ARG A 1 182 ? 18.228 0.938 -10.214 1.00 91.12 182 ARG A O 1
ATOM 1456 N N . ASP A 1 183 ? 17.783 -1.252 -9.861 1.00 88.94 183 ASP A N 1
ATOM 1457 C CA . ASP A 1 183 ? 18.797 -1.497 -8.846 1.00 88.94 183 ASP A CA 1
ATOM 1458 C C . ASP A 1 183 ? 19.698 -2.645 -9.312 1.00 88.94 183 ASP A C 1
ATOM 1460 O O . ASP A 1 183 ? 19.336 -3.820 -9.285 1.00 88.94 183 ASP A O 1
ATOM 1464 N N . GLY A 1 184 ? 20.861 -2.292 -9.862 1.00 85.31 184 GLY A N 1
ATOM 1465 C CA . GLY A 1 184 ? 21.751 -3.258 -10.501 1.00 85.31 184 GLY A CA 1
ATOM 1466 C C . GLY A 1 184 ? 21.077 -3.987 -11.672 1.00 85.31 184 GLY A C 1
ATOM 1467 O O . GLY A 1 184 ? 20.807 -3.379 -12.710 1.00 85.31 184 GLY A O 1
ATOM 1468 N N . SER A 1 185 ? 20.859 -5.297 -11.523 1.00 84.94 185 SER A N 1
ATOM 1469 C CA . SER A 1 185 ? 20.151 -6.135 -12.502 1.00 84.94 185 SER A CA 1
ATOM 1470 C C . SER A 1 185 ? 18.640 -6.182 -12.297 1.00 84.94 185 SER A C 1
ATOM 1472 O O . SER A 1 185 ? 17.927 -6.618 -13.202 1.00 84.94 185 SER A O 1
ATOM 1474 N N . ASP A 1 186 ? 18.165 -5.767 -11.127 1.00 89.50 186 ASP A N 1
ATOM 1475 C CA . ASP A 1 186 ? 16.776 -5.914 -10.728 1.00 89.50 186 ASP A CA 1
ATOM 1476 C C . ASP A 1 186 ? 15.991 -4.641 -11.045 1.00 89.50 186 ASP A C 1
ATOM 1478 O O . ASP A 1 186 ? 16.526 -3.527 -11.097 1.00 89.50 186 ASP A O 1
ATOM 1482 N N . ILE A 1 187 ? 14.698 -4.816 -11.312 1.00 92.12 187 ILE A N 1
ATOM 1483 C CA . ILE A 1 187 ? 13.779 -3.710 -11.562 1.00 92.12 187 ILE A CA 1
ATOM 1484 C C . ILE A 1 187 ? 12.652 -3.778 -10.546 1.00 92.12 187 ILE A C 1
ATOM 1486 O O . ILE A 1 187 ? 11.869 -4.728 -10.528 1.00 92.12 187 ILE A O 1
ATOM 1490 N N . HIS A 1 188 ? 12.553 -2.723 -9.752 1.00 94.69 188 HIS A N 1
ATOM 1491 C CA . HIS A 1 188 ? 11.494 -2.516 -8.783 1.00 94.69 188 HIS A CA 1
ATOM 1492 C C . HIS A 1 188 ? 10.365 -1.712 -9.410 1.00 94.69 188 HIS A C 1
ATOM 1494 O O . HIS A 1 188 ? 10.604 -0.695 -10.066 1.00 94.69 188 HIS A O 1
ATOM 1500 N N . TYR A 1 189 ? 9.132 -2.165 -9.195 1.00 95.88 189 TYR A N 1
ATOM 1501 C CA . TYR A 1 189 ? 7.925 -1.515 -9.697 1.00 95.88 189 TYR A CA 1
ATOM 1502 C C . TYR A 1 189 ? 7.065 -1.051 -8.526 1.00 95.88 189 TYR A C 1
ATOM 1504 O O . TYR A 1 189 ? 6.480 -1.863 -7.807 1.00 95.88 189 TYR A O 1
ATOM 1512 N N . TYR A 1 190 ? 6.959 0.263 -8.368 1.00 96.88 190 TYR A N 1
ATOM 1513 C CA . TYR A 1 190 ? 6.193 0.890 -7.300 1.00 96.88 190 TYR A CA 1
ATOM 1514 C C . TYR A 1 190 ? 4.873 1.412 -7.848 1.00 96.88 190 TYR A C 1
ATOM 1516 O O . TYR A 1 190 ? 4.854 2.158 -8.824 1.00 96.88 190 TYR A O 1
ATOM 1524 N N . PHE A 1 191 ? 3.764 1.032 -7.221 1.00 97.25 191 PHE A N 1
ATOM 1525 C CA . PHE A 1 191 ? 2.418 1.368 -7.673 1.00 97.25 191 PHE A CA 1
ATOM 1526 C C . PHE A 1 191 ? 1.701 2.280 -6.682 1.00 97.25 191 PHE A C 1
ATOM 1528 O O . PHE A 1 191 ? 1.684 2.026 -5.474 1.00 97.25 191 PHE A O 1
ATOM 1535 N N . GLY A 1 192 ? 1.031 3.302 -7.214 1.00 95.19 192 GLY A N 1
ATOM 1536 C CA . GLY A 1 192 ? 0.194 4.224 -6.451 1.00 95.19 192 GLY A CA 1
ATOM 1537 C C . GLY A 1 192 ? 0.956 5.036 -5.404 1.00 95.19 192 GLY A C 1
ATOM 1538 O O . GLY A 1 192 ? 0.402 5.322 -4.343 1.00 95.19 192 GLY A O 1
ATOM 1539 N N . VAL A 1 193 ? 2.202 5.401 -5.702 1.00 95.94 193 VAL A N 1
ATOM 1540 C CA . VAL A 1 193 ? 3.044 6.259 -4.863 1.00 95.94 193 VAL A CA 1
ATOM 1541 C C . VAL A 1 193 ? 2.460 7.669 -4.845 1.00 95.94 193 VAL A C 1
ATOM 1543 O O . VAL A 1 193 ? 2.209 8.234 -5.905 1.00 95.94 193 VAL A O 1
ATOM 1546 N N . SER A 1 194 ? 2.199 8.237 -3.671 1.00 93.38 194 SER A N 1
ATOM 1547 C CA . SER A 1 194 ? 1.742 9.628 -3.526 1.00 93.38 194 SER A CA 1
ATOM 1548 C C . SER A 1 194 ? 2.907 10.616 -3.551 1.00 93.38 194 SER A C 1
ATOM 1550 O O . SER A 1 194 ? 4.046 10.252 -3.276 1.00 93.38 194 SER A O 1
ATOM 1552 N N . ASP A 1 195 ? 2.606 11.885 -3.815 1.00 89.81 195 ASP A N 1
ATOM 1553 C CA . ASP A 1 195 ? 3.542 13.008 -3.676 1.00 89.81 195 ASP A CA 1
ATOM 1554 C C . ASP A 1 195 ? 4.246 13.056 -2.311 1.00 89.81 195 ASP A C 1
ATOM 1556 O O . ASP A 1 195 ? 5.459 13.216 -2.256 1.00 89.81 195 ASP A O 1
ATOM 1560 N N . SER A 1 196 ? 3.513 12.823 -1.220 1.00 88.56 196 SER A N 1
ATOM 1561 C CA . SER A 1 196 ? 4.060 12.773 0.141 1.00 88.56 196 SER A CA 1
ATOM 1562 C C . SER A 1 196 ? 5.092 11.664 0.369 1.00 88.56 196 SER A C 1
ATOM 1564 O O . SER A 1 196 ? 5.810 11.708 1.366 1.00 88.56 196 SER A O 1
ATOM 1566 N N . GLY A 1 197 ? 5.145 10.661 -0.516 1.00 87.75 197 GLY A N 1
ATOM 1567 C CA . GLY A 1 197 ? 6.087 9.547 -0.436 1.00 87.75 197 GLY A CA 1
ATOM 1568 C C . GLY A 1 197 ? 7.349 9.709 -1.272 1.00 87.75 197 GLY A C 1
ATOM 1569 O O . GLY A 1 197 ? 8.162 8.786 -1.322 1.00 87.75 197 GLY A O 1
ATOM 1570 N N . LEU A 1 198 ? 7.492 10.844 -1.957 1.00 90.94 198 LEU A N 1
ATOM 1571 C CA . LEU A 1 198 ? 8.600 11.144 -2.852 1.00 90.94 198 LEU A CA 1
ATOM 1572 C C . LEU A 1 198 ? 9.486 12.222 -2.230 1.00 90.94 198 LEU A C 1
ATOM 1574 O O . LEU A 1 198 ? 8.994 13.237 -1.743 1.00 90.94 198 LEU A O 1
ATOM 1578 N N . ASN A 1 199 ? 10.799 12.003 -2.262 1.00 87.81 199 ASN A N 1
ATOM 1579 C CA . ASN A 1 199 ? 11.771 13.027 -1.888 1.00 87.81 199 ASN A CA 1
ATOM 1580 C C . ASN A 1 199 ? 11.975 14.043 -3.032 1.00 87.81 199 ASN A C 1
ATOM 1582 O O . ASN A 1 199 ? 11.450 13.882 -4.138 1.00 87.81 199 ASN A O 1
ATOM 1586 N N . ASP A 1 200 ? 12.759 15.089 -2.776 1.00 84.50 200 ASP A N 1
ATOM 1587 C CA . ASP A 1 200 ? 12.986 16.161 -3.753 1.00 84.50 200 ASP A CA 1
ATOM 1588 C C . ASP A 1 200 ? 13.637 15.655 -5.054 1.00 84.50 200 ASP A C 1
ATOM 1590 O O . ASP A 1 200 ? 13.268 16.097 -6.145 1.00 84.50 200 ASP A O 1
ATOM 1594 N N . ASP A 1 201 ? 14.550 14.680 -4.960 1.00 83.81 201 ASP A N 1
ATOM 1595 C CA . ASP A 1 201 ? 15.206 14.080 -6.127 1.00 83.81 201 ASP A CA 1
ATOM 1596 C C . ASP A 1 201 ? 14.198 13.348 -7.027 1.00 83.81 201 ASP A C 1
ATOM 1598 O O . ASP A 1 201 ? 14.241 13.459 -8.257 1.00 83.81 201 ASP A O 1
ATOM 1602 N N . TRP A 1 202 ? 13.257 12.627 -6.413 1.00 88.56 202 TRP A N 1
ATOM 1603 C CA . TRP A 1 202 ? 12.158 11.966 -7.105 1.00 88.56 202 TRP A CA 1
ATOM 1604 C C . TRP A 1 202 ? 11.264 12.968 -7.837 1.00 88.56 202 TRP A C 1
ATOM 1606 O O . TRP A 1 202 ? 10.953 12.773 -9.015 1.00 88.56 202 TRP A O 1
ATOM 1616 N N . LEU A 1 203 ? 10.861 14.045 -7.160 1.00 86.06 203 LEU A N 1
ATOM 1617 C CA . LEU A 1 203 ? 9.975 15.061 -7.729 1.00 86.06 203 LEU A CA 1
ATOM 1618 C C . LEU A 1 203 ? 10.627 15.786 -8.912 1.00 86.06 203 LEU A C 1
ATOM 1620 O O . LEU A 1 203 ? 9.990 15.938 -9.957 1.00 86.06 203 LEU A O 1
ATOM 1624 N N . ALA A 1 204 ? 11.901 16.162 -8.787 1.00 85.12 204 ALA A N 1
ATOM 1625 C CA . ALA A 1 204 ? 12.648 16.825 -9.853 1.00 85.12 204 ALA A CA 1
ATOM 1626 C C . ALA A 1 204 ? 12.774 15.942 -11.108 1.00 85.12 204 ALA A C 1
ATOM 1628 O O . ALA A 1 204 ? 12.573 16.411 -12.231 1.00 85.12 204 ALA A O 1
ATOM 1629 N N . LEU A 1 205 ? 13.057 14.648 -10.928 1.00 82.62 205 LEU A N 1
ATOM 1630 C CA . LEU A 1 205 ? 13.144 13.698 -12.038 1.00 82.62 205 LEU A CA 1
ATOM 1631 C C . LEU A 1 205 ? 11.795 13.465 -12.707 1.00 82.62 205 LEU A C 1
ATOM 1633 O O . LEU A 1 205 ? 11.721 13.432 -13.933 1.00 82.62 205 LEU A O 1
ATOM 1637 N N . ILE A 1 206 ? 10.726 13.325 -11.924 1.00 86.31 206 ILE A N 1
ATOM 1638 C CA . ILE A 1 206 ? 9.375 13.170 -12.468 1.00 86.31 206 ILE A CA 1
ATOM 1639 C C . ILE A 1 206 ? 8.990 14.404 -13.288 1.00 86.31 206 ILE A C 1
ATOM 1641 O O . ILE A 1 206 ? 8.447 14.247 -14.379 1.00 86.31 206 ILE A O 1
ATOM 1645 N N . GLU A 1 207 ? 9.312 15.615 -12.825 1.00 86.06 207 GLU A N 1
ATOM 1646 C CA . GLU A 1 207 ? 9.074 16.841 -13.596 1.00 86.06 207 GLU A CA 1
ATOM 1647 C C . GLU A 1 207 ? 9.887 16.872 -14.899 1.00 86.06 207 GLU A C 1
ATOM 1649 O O . GLU A 1 207 ? 9.394 17.330 -15.928 1.00 86.06 207 GLU A O 1
ATOM 1654 N N . GLN A 1 208 ? 11.118 16.356 -14.888 1.00 84.94 208 GLN A N 1
ATOM 1655 C CA . GLN A 1 208 ? 11.937 16.244 -16.093 1.00 84.94 208 GLN A CA 1
ATOM 1656 C C . GLN A 1 208 ? 11.404 15.187 -17.075 1.00 84.94 208 GLN A C 1
ATOM 1658 O O . GLN A 1 208 ? 11.518 15.379 -18.281 1.00 84.94 208 GLN A O 1
ATOM 1663 N N . ILE A 1 209 ? 10.847 14.076 -16.580 1.00 82.94 209 ILE A N 1
ATOM 1664 C CA . ILE A 1 209 ? 10.260 13.007 -17.407 1.00 82.94 209 ILE A CA 1
ATOM 1665 C C . ILE A 1 209 ? 8.931 13.449 -18.043 1.00 82.94 209 ILE A C 1
ATOM 1667 O O . ILE A 1 209 ? 8.603 12.997 -19.138 1.00 82.94 209 ILE A O 1
ATOM 1671 N N . ASP A 1 210 ? 8.162 14.292 -17.350 1.00 76.94 210 ASP A N 1
ATOM 1672 C CA . ASP A 1 210 ? 6.845 14.780 -17.792 1.00 76.94 210 ASP A CA 1
ATOM 1673 C C . ASP A 1 210 ? 6.936 15.928 -18.824 1.00 76.94 210 ASP A C 1
ATOM 1675 O O . ASP A 1 210 ? 5.914 16.309 -19.396 1.00 76.94 210 ASP A O 1
ATOM 1679 N N . LYS A 1 211 ? 8.138 16.478 -19.063 1.00 68.88 211 LYS A N 1
ATOM 1680 C CA . LYS A 1 211 ? 8.433 17.491 -20.098 1.00 68.88 211 LYS A CA 1
ATOM 1681 C C . LYS A 1 211 ? 8.727 16.850 -21.454 1.00 68.88 211 LYS A C 1
ATOM 1683 O O . LYS A 1 211 ? 8.227 17.403 -22.459 1.00 68.88 211 LYS A O 1
#

Secondary structure (DSSP, 8-state):
-EEEEETTEEEEE------TTPSPEEETTEEEEEETTEEEEPPHHHHHHHHHHHHHHHHHHS--------------------PPP----------PPPPSSSEEEEEEEEETTEEEEEEEETTTTEEEEEE-TTT--HHHHHHHHHHHHS---GGG--EETTEEEEEEEEETTEEEEEEEEEETTEEEEEEEEEGGG--HHHHHHHHHH--

Foldseek 3Di:
DDWDADPNDIDDDDDDDDDLDPDDDDPPNWGWDDQDPDIDTDDPQSSVVRVVVSVVVVVVVDPPPDDDDDDDDDDDDDDDDDDDPDDDDDPPQPDDDDFQAFKWFPDWDADPNFIWTFIQGSSVRDTGTRDGLVNDDDRRVVNVCCCVPPNDDPVPFDDDRQKTWDDWDDDVPWIFTWMWGDDPPDIITGGRRTPVRDDPVRVVVVVVNVD

Nearest PDB structures (foldseek):
  4m2z-assembly1_A  TM=4.300E-01  e=2.290E+00  Aquifex aeolicus VF5
  8dg5-assembly1_K  TM=2.672E-01  e=3.513E-01  Drosophila melanogaster
  1yz9-assembly1_B  TM=4.518E-01  e=4.042E+00  Aquifex aeolicus
  4p78-assembly1_C  TM=3.457E-01  e=3.408E+00  Yersinia pestis